Protein AF-E8MYC5-F1 (afdb_monomer_lite)

Secondary structure (DSSP, 8-state):
---HHHHHHHHHHHHHHHHHHHS-TT-GGGHHHHHHHHHHHHHHHHHHHHHHHHHHHHHHHHHHHHHT-SSS--THHHHHHHHHHHHHHHHHHH-TT-HHHHHHHHHHHHHHHHHHHHHHHHHHHHHHHHHHHH--SHHHHHHHHHHHHHHHHHTTTTGGGGGSHHHHHHHHHHHHHHHHHHHHHHHHHHHHHHHHHHHHHTTSS-TT--

Foldseek 3Di:
DFDVVVLVVLLVLLVLLVVLVVDDPVPVVCVVSVVSNVVSVVVVVVVVVVVVVVVVVVLLVVLVCQCVPPPNRDPVSVVVNVVVVVLVVCCVVQPPPHPVNVVVVCVVVVVVVVVVVVVVVVVVVVVLVVCVVVDPDPVNVVVVVVVVVVVCLVVCVCVVVLVDVVVVVVSVVVVCVVVVVVVVVVVVVVVVVVVVSVCSSVVVDRPPRD

Organism: Anaerolinea thermophila (strain DSM 14523 / JCM 11388 / NBRC 100420 / UNI-1) (NCBI:txid926569)

Structure (mmCIF, N/CA/C/O backbone):
data_AF-E8MYC5-F1
#
_entry.id   AF-E8MYC5-F1
#
loop_
_atom_site.group_PDB
_atom_site.id
_atom_site.type_symbol
_atom_site.label_atom_id
_atom_site.label_alt_id
_atom_site.label_comp_id
_atom_site.label_asym_id
_atom_site.label_entity_id
_atom_site.label_seq_id
_atom_site.pdbx_PDB_ins_code
_atom_site.Cartn_x
_atom_site.Cartn_y
_atom_site.Cartn_z
_atom_site.occupancy
_atom_site.B_iso_or_equiv
_atom_site.auth_seq_id
_atom_site.auth_comp_id
_atom_site.auth_asym_id
_atom_site.auth_atom_id
_atom_site.pdbx_PDB_model_num
ATOM 1 N N . MET A 1 1 ? 15.881 -31.295 0.050 1.00 50.28 1 MET A N 1
ATOM 2 C CA . MET A 1 1 ? 17.251 -31.484 -0.500 1.00 50.28 1 MET A CA 1
ATOM 3 C C . MET A 1 1 ? 17.837 -30.096 -0.642 1.00 50.28 1 MET A C 1
ATOM 5 O O . MET A 1 1 ? 17.384 -29.347 -1.495 1.00 50.28 1 MET A O 1
ATOM 9 N N . ARG A 1 2 ? 18.796 -29.726 0.214 1.00 58.28 2 ARG A N 1
ATOM 10 C CA . ARG A 1 2 ? 19.415 -28.394 0.200 1.00 58.28 2 ARG A CA 1
ATOM 11 C C . ARG A 1 2 ? 20.092 -28.191 -1.158 1.00 58.28 2 ARG A C 1
ATOM 13 O O . ARG A 1 2 ? 21.127 -28.802 -1.389 1.00 58.28 2 ARG A O 1
ATOM 20 N N . SER A 1 3 ? 19.515 -27.387 -2.053 1.00 69.12 3 SER A N 1
ATOM 21 C CA . SER A 1 3 ? 20.153 -27.049 -3.332 1.00 69.12 3 SER A CA 1
ATOM 22 C C . SER A 1 3 ? 20.882 -25.705 -3.202 1.00 69.12 3 SER A C 1
ATOM 24 O O . SER A 1 3 ? 20.279 -24.650 -3.433 1.00 69.12 3 SER A O 1
ATOM 26 N N . PRO A 1 4 ? 22.171 -25.695 -2.798 1.00 81.00 4 PRO A N 1
ATOM 27 C CA . PRO A 1 4 ? 22.958 -24.463 -2.728 1.00 81.00 4 PRO A CA 1
ATOM 28 C C . PRO A 1 4 ? 23.069 -23.792 -4.101 1.00 81.00 4 PRO A C 1
ATOM 30 O O . PRO A 1 4 ? 23.145 -22.571 -4.177 1.00 81.00 4 PRO A O 1
ATOM 33 N N . VAL A 1 5 ? 22.986 -24.580 -5.177 1.00 86.31 5 VAL A N 1
ATOM 34 C CA . VAL A 1 5 ? 23.022 -24.109 -6.566 1.00 86.31 5 VAL A CA 1
ATOM 35 C C . VAL A 1 5 ? 21.856 -23.164 -6.863 1.00 86.31 5 VAL A C 1
ATOM 37 O O . VAL A 1 5 ? 22.076 -22.084 -7.401 1.00 86.31 5 VAL A O 1
ATOM 40 N N . MET A 1 6 ? 20.631 -23.505 -6.449 1.00 87.00 6 MET A N 1
ATOM 41 C CA . MET A 1 6 ? 19.462 -22.640 -6.676 1.00 87.00 6 MET A CA 1
ATOM 42 C C . MET A 1 6 ? 19.544 -21.332 -5.888 1.00 87.00 6 MET A C 1
ATOM 44 O O . MET A 1 6 ? 19.142 -20.278 -6.375 1.00 87.00 6 MET A O 1
ATOM 48 N N . THR A 1 7 ? 20.104 -21.388 -4.678 1.00 86.69 7 THR A N 1
ATOM 49 C CA . THR A 1 7 ? 20.326 -20.183 -3.867 1.00 86.69 7 THR A CA 1
ATOM 50 C C . THR A 1 7 ? 21.395 -19.291 -4.504 1.00 86.69 7 THR A C 1
ATOM 52 O O . THR A 1 7 ? 21.186 -18.088 -4.627 1.00 86.69 7 THR A O 1
ATOM 55 N N . ALA A 1 8 ? 22.502 -19.872 -4.978 1.00 89.50 8 ALA A N 1
ATOM 56 C CA . ALA A 1 8 ? 23.552 -19.140 -5.682 1.00 89.50 8 ALA A CA 1
ATOM 57 C C . ALA A 1 8 ? 23.034 -18.490 -6.974 1.00 89.50 8 ALA A C 1
ATOM 59 O O . ALA A 1 8 ? 23.343 -17.331 -7.238 1.00 89.50 8 ALA A O 1
ATOM 60 N N . LEU A 1 9 ? 22.196 -19.197 -7.739 1.00 90.06 9 LEU A N 1
ATOM 61 C CA . LEU A 1 9 ? 21.569 -18.662 -8.947 1.00 90.06 9 LEU A CA 1
ATOM 62 C C . LEU A 1 9 ? 20.675 -17.454 -8.633 1.00 90.06 9 LEU A C 1
ATOM 64 O O . LEU A 1 9 ? 20.732 -16.446 -9.330 1.00 90.06 9 LEU A O 1
ATOM 68 N N . ALA A 1 10 ? 19.876 -17.535 -7.568 1.00 89.12 10 ALA A N 1
ATOM 69 C CA . ALA A 1 10 ? 18.999 -16.445 -7.153 1.00 89.12 10 ALA A CA 1
ATOM 70 C C . ALA A 1 10 ? 19.779 -15.207 -6.691 1.00 89.12 10 ALA A C 1
ATOM 72 O O . ALA A 1 10 ? 19.438 -14.088 -7.075 1.00 89.12 10 ALA A O 1
ATOM 73 N N . ILE A 1 11 ? 20.855 -15.410 -5.924 1.00 91.94 11 ILE A N 1
ATOM 74 C CA . ILE A 1 11 ? 21.770 -14.335 -5.525 1.00 91.94 11 ILE A CA 1
ATOM 75 C C . ILE A 1 11 ? 22.417 -13.707 -6.762 1.00 91.94 11 ILE A C 1
ATOM 77 O O . ILE A 1 11 ? 22.391 -12.488 -6.906 1.00 91.94 11 ILE A O 1
ATOM 81 N N . ALA A 1 12 ? 22.942 -14.519 -7.684 1.00 92.62 12 ALA A N 1
ATOM 82 C CA . ALA A 1 12 ? 23.566 -14.032 -8.911 1.00 92.62 12 ALA A CA 1
ATOM 83 C C . ALA A 1 12 ? 22.584 -13.223 -9.770 1.00 92.62 12 ALA A C 1
ATOM 85 O O . ALA A 1 12 ? 22.917 -12.124 -10.206 1.00 92.62 12 ALA A O 1
ATOM 86 N N . ALA A 1 13 ? 21.356 -13.715 -9.959 1.00 92.38 13 ALA A N 1
ATOM 87 C CA . ALA A 1 13 ? 20.323 -13.004 -10.703 1.00 92.38 13 ALA A CA 1
ATOM 88 C C . ALA A 1 13 ? 19.992 -11.648 -10.062 1.00 92.38 13 ALA A C 1
ATOM 90 O O . ALA A 1 13 ? 19.944 -10.629 -10.752 1.00 92.38 13 ALA A O 1
ATOM 91 N N . GLY A 1 14 ? 19.827 -11.614 -8.739 1.00 92.19 14 GLY A N 1
ATOM 92 C CA . GLY A 1 14 ? 19.563 -10.377 -8.014 1.00 92.19 14 GLY A CA 1
ATOM 93 C C . GLY A 1 14 ? 20.740 -9.389 -8.041 1.00 92.19 14 GLY A C 1
ATOM 94 O O . GLY A 1 14 ? 20.523 -8.190 -8.212 1.00 92.19 14 GLY A O 1
ATOM 95 N N . LEU A 1 15 ? 21.983 -9.875 -7.961 1.00 93.38 15 LEU A N 1
ATOM 96 C CA . LEU A 1 15 ? 23.184 -9.046 -8.112 1.00 93.38 15 LEU A CA 1
ATOM 97 C C . LEU A 1 15 ? 23.311 -8.471 -9.527 1.00 93.38 15 LEU A C 1
ATOM 99 O O . LEU A 1 15 ? 23.655 -7.302 -9.664 1.00 93.38 15 LEU A O 1
ATOM 103 N N . ILE A 1 16 ? 22.990 -9.241 -10.572 1.00 93.50 16 ILE A N 1
ATOM 104 C CA . ILE A 1 16 ? 22.983 -8.753 -11.962 1.00 93.50 16 ILE A CA 1
ATOM 105 C C . ILE A 1 16 ? 21.963 -7.620 -12.130 1.00 93.50 16 ILE A C 1
ATOM 107 O O . ILE A 1 16 ? 22.287 -6.588 -12.717 1.00 93.50 16 ILE A O 1
ATOM 111 N N . VAL A 1 17 ? 20.752 -7.773 -11.581 1.00 93.75 17 VAL A N 1
ATOM 112 C CA . VAL A 1 17 ? 19.737 -6.704 -11.600 1.00 93.75 17 VAL A CA 1
ATOM 113 C C . VAL A 1 17 ? 20.246 -5.463 -10.871 1.00 93.75 17 VAL A C 1
ATOM 115 O O . VAL A 1 17 ? 20.134 -4.360 -11.407 1.00 93.75 17 VAL A O 1
ATOM 118 N N . LEU A 1 18 ? 20.825 -5.629 -9.678 1.00 92.56 18 LEU A N 1
ATOM 119 C CA . LEU A 1 18 ? 21.349 -4.519 -8.884 1.00 92.56 18 LEU A CA 1
ATOM 120 C C . LEU A 1 18 ? 22.484 -3.786 -9.613 1.00 92.56 18 LEU A C 1
ATOM 122 O O . LEU A 1 18 ? 22.453 -2.563 -9.712 1.00 92.56 18 LEU A O 1
ATOM 126 N N . LEU A 1 19 ? 23.442 -4.524 -10.179 1.00 92.75 19 LEU A N 1
ATOM 127 C CA . LEU A 1 19 ? 24.531 -3.959 -10.977 1.00 92.75 19 LEU A CA 1
ATOM 128 C C . LEU A 1 19 ? 24.004 -3.205 -12.197 1.00 92.75 19 LEU A C 1
ATOM 130 O O . LEU A 1 19 ? 24.476 -2.107 -12.478 1.00 92.75 19 LEU A O 1
ATOM 134 N N . GLY A 1 20 ? 22.983 -3.734 -12.876 1.00 91.25 20 GLY A N 1
ATOM 135 C CA . GLY A 1 20 ? 22.328 -3.019 -13.966 1.00 91.25 20 GLY A CA 1
ATOM 136 C C . GLY A 1 20 ? 21.755 -1.667 -13.521 1.00 91.25 20 GLY A C 1
ATOM 137 O O . GLY A 1 20 ? 21.874 -0.688 -14.240 1.00 91.25 20 GLY A O 1
ATOM 138 N N . TYR A 1 21 ? 21.196 -1.538 -12.317 1.00 90.62 21 TYR A N 1
ATOM 139 C CA . TYR A 1 21 ? 20.738 -0.224 -11.839 1.00 90.62 21 TYR A CA 1
ATOM 140 C C . TYR A 1 21 ? 21.879 0.757 -11.529 1.00 90.62 21 TYR A C 1
ATOM 142 O O . TYR A 1 21 ? 21.680 1.962 -11.661 1.00 90.62 21 TYR A O 1
ATOM 150 N N . LEU A 1 22 ? 23.048 0.262 -11.110 1.00 91.31 22 LEU A N 1
ATOM 151 C CA . LEU A 1 22 ? 24.181 1.098 -10.697 1.00 91.31 22 LEU A CA 1
ATOM 152 C C . LEU A 1 22 ? 25.052 1.583 -11.865 1.00 91.31 22 LEU A C 1
ATOM 154 O O . LEU A 1 22 ? 25.760 2.575 -11.714 1.00 91.31 22 LEU A O 1
ATOM 158 N N . ILE A 1 23 ? 25.023 0.900 -13.013 1.00 91.25 23 ILE A N 1
ATOM 159 C CA . ILE A 1 23 ? 25.837 1.254 -14.184 1.00 91.25 23 ILE A CA 1
ATOM 160 C C . ILE A 1 23 ? 25.161 2.389 -14.975 1.00 91.25 23 ILE A C 1
ATOM 162 O O . ILE A 1 23 ? 24.036 2.202 -15.449 1.00 91.25 23 ILE A O 1
ATOM 166 N N . PRO A 1 24 ? 25.827 3.539 -15.195 1.00 88.25 24 PRO A N 1
ATOM 167 C CA . PRO A 1 24 ? 25.290 4.607 -16.035 1.00 88.25 24 PRO A CA 1
ATOM 168 C C . PRO A 1 24 ? 25.050 4.137 -17.483 1.00 88.25 24 PRO A C 1
ATOM 170 O O . PRO A 1 24 ? 25.897 3.430 -18.034 1.00 88.25 24 PRO A O 1
ATOM 173 N N . PRO A 1 25 ? 23.957 4.557 -18.150 1.00 84.81 25 PRO A N 1
ATOM 174 C CA . PRO A 1 25 ? 23.675 4.178 -19.543 1.00 84.81 25 PRO A CA 1
ATOM 175 C C . PRO A 1 25 ? 24.754 4.606 -20.549 1.00 84.81 25 PRO A C 1
ATOM 177 O O . PRO A 1 25 ? 24.863 4.032 -21.627 1.00 84.81 25 PRO A O 1
ATOM 180 N N . GLU A 1 26 ? 25.554 5.607 -20.189 1.00 87.25 26 GLU A N 1
ATOM 181 C CA . GLU A 1 26 ? 26.636 6.168 -21.004 1.00 87.25 26 GLU A CA 1
ATOM 182 C C . GLU A 1 26 ? 27.813 5.194 -21.176 1.00 87.25 26 GLU A C 1
ATOM 184 O O . GLU A 1 26 ? 28.608 5.318 -22.106 1.00 87.25 26 GLU A O 1
ATOM 189 N N . TRP A 1 27 ? 27.937 4.205 -20.286 1.00 86.31 27 TRP A N 1
ATOM 190 C CA . TRP A 1 27 ? 29.031 3.237 -20.294 1.00 86.31 27 TRP A CA 1
ATOM 191 C C . TRP A 1 27 ? 28.721 2.093 -21.261 1.00 86.31 27 TRP A C 1
ATOM 193 O O . TRP A 1 27 ? 28.314 0.994 -20.877 1.00 86.31 27 TRP A O 1
ATOM 203 N N . THR A 1 28 ? 28.928 2.365 -22.548 1.00 82.56 28 THR A N 1
ATOM 204 C CA . THR A 1 28 ? 28.571 1.473 -23.664 1.00 82.56 28 THR A CA 1
ATOM 205 C C . THR A 1 28 ? 29.236 0.095 -23.604 1.00 82.56 28 THR A C 1
ATOM 207 O O . THR A 1 28 ? 28.644 -0.883 -24.058 1.00 82.56 28 THR A O 1
ATOM 210 N N . SER A 1 29 ? 30.410 -0.028 -22.976 1.00 87.19 29 SER A N 1
ATOM 211 C CA . SER A 1 29 ? 31.106 -1.310 -22.773 1.00 87.19 29 SER A CA 1
ATOM 212 C C . SER A 1 29 ? 30.332 -2.305 -21.898 1.00 87.19 29 SER A C 1
ATOM 214 O O . SER A 1 29 ? 30.553 -3.509 -22.002 1.00 87.19 29 SER A O 1
ATOM 216 N N . LEU A 1 30 ? 29.402 -1.827 -21.064 1.00 87.56 30 LEU A N 1
ATOM 217 C CA . LEU A 1 30 ? 28.598 -2.641 -20.146 1.00 87.56 30 LEU A CA 1
ATOM 218 C C . LEU A 1 30 ? 27.106 -2.667 -20.516 1.00 87.56 30 LEU A C 1
ATOM 220 O O . LEU A 1 30 ? 26.278 -3.133 -19.728 1.00 87.56 30 LEU A O 1
ATOM 224 N N . ALA A 1 31 ? 26.751 -2.230 -21.729 1.00 87.44 31 ALA A N 1
ATOM 225 C CA . ALA A 1 31 ? 25.365 -2.181 -22.200 1.00 87.44 31 ALA A CA 1
ATOM 226 C C . ALA A 1 31 ? 24.649 -3.549 -22.136 1.00 87.44 31 ALA A C 1
ATOM 228 O O . ALA A 1 31 ? 23.445 -3.614 -21.890 1.00 87.44 31 ALA A O 1
ATOM 229 N N . TYR A 1 32 ? 25.389 -4.656 -22.274 1.00 90.00 32 TYR A N 1
ATOM 230 C CA . TYR A 1 32 ? 24.858 -6.016 -22.120 1.00 90.00 32 TYR A CA 1
ATOM 231 C C . TYR A 1 32 ? 24.205 -6.259 -20.745 1.00 90.00 32 TYR A C 1
ATOM 233 O O . TYR A 1 32 ? 23.138 -6.869 -20.677 1.00 90.00 32 TYR A O 1
ATOM 241 N N . ILE A 1 33 ? 24.786 -5.752 -19.651 1.00 90.75 33 ILE A N 1
ATOM 242 C CA . ILE A 1 33 ? 24.242 -5.955 -18.295 1.00 90.75 33 ILE A CA 1
ATOM 243 C C . ILE A 1 33 ? 22.876 -5.271 -18.166 1.00 90.75 33 ILE A C 1
ATOM 245 O O . ILE A 1 33 ? 21.959 -5.821 -17.555 1.00 90.75 33 ILE A O 1
ATOM 249 N N . GLN A 1 34 ? 22.708 -4.110 -18.804 1.00 90.44 34 GLN A N 1
ATOM 250 C CA . GLN A 1 34 ? 21.429 -3.404 -18.841 1.00 90.44 34 GLN A CA 1
ATOM 251 C C . GLN A 1 34 ? 20.362 -4.168 -19.625 1.00 90.44 34 GLN A C 1
ATOM 253 O O . GLN A 1 34 ? 19.215 -4.246 -19.181 1.00 90.44 34 GLN A O 1
ATOM 258 N N . ALA A 1 35 ? 20.742 -4.784 -20.747 1.00 91.75 35 ALA A N 1
ATOM 259 C CA . ALA A 1 35 ? 19.841 -5.636 -21.515 1.00 91.75 35 ALA A CA 1
ATOM 260 C C . ALA A 1 35 ? 19.382 -6.855 -20.693 1.00 91.75 35 ALA A C 1
ATOM 262 O O . ALA A 1 35 ? 18.185 -7.128 -20.613 1.00 91.75 35 ALA A O 1
ATOM 263 N N . VAL A 1 36 ? 20.303 -7.544 -20.007 1.00 94.62 36 VAL A N 1
ATOM 264 C CA . VAL A 1 36 ? 19.960 -8.688 -19.140 1.00 94.62 36 VAL A CA 1
ATOM 265 C C . VAL A 1 36 ? 19.077 -8.263 -17.967 1.00 94.62 36 VAL A C 1
ATOM 267 O O . VAL A 1 36 ? 18.083 -8.930 -17.677 1.00 94.62 36 VAL A O 1
ATOM 270 N N . ARG A 1 37 ? 19.378 -7.128 -17.323 1.00 94.12 37 ARG A N 1
ATOM 271 C CA . ARG A 1 37 ? 18.518 -6.549 -16.281 1.00 94.12 37 ARG A CA 1
ATOM 272 C C . ARG A 1 37 ? 17.098 -6.331 -16.800 1.00 94.12 37 ARG A C 1
ATOM 274 O O . ARG A 1 37 ? 16.153 -6.699 -16.107 1.00 94.12 37 ARG A O 1
ATOM 281 N N . ALA A 1 38 ? 16.933 -5.749 -17.989 1.00 93.38 38 ALA A N 1
ATOM 282 C CA . ALA A 1 38 ? 15.613 -5.509 -18.570 1.00 93.38 38 ALA A CA 1
ATOM 283 C C . ALA A 1 38 ? 14.836 -6.819 -18.786 1.00 93.38 38 ALA A C 1
ATOM 285 O O . ALA A 1 38 ? 13.649 -6.879 -18.469 1.00 93.38 38 ALA A O 1
ATOM 286 N N . VAL A 1 39 ? 15.511 -7.885 -19.231 1.00 96.19 39 VAL A N 1
ATOM 287 C CA . VAL A 1 39 ? 14.911 -9.223 -19.369 1.00 96.19 39 VAL A CA 1
ATOM 288 C C . VAL A 1 39 ? 14.472 -9.781 -18.012 1.00 96.19 39 VAL A C 1
ATOM 290 O O . VAL A 1 39 ? 13.329 -10.214 -17.872 1.00 96.19 39 VAL A O 1
ATOM 293 N N . PHE A 1 40 ? 15.333 -9.729 -16.990 1.00 95.19 40 PHE A N 1
ATOM 294 C CA . PHE A 1 40 ? 15.007 -10.235 -15.650 1.00 95.19 40 PHE A CA 1
ATOM 295 C C . PHE A 1 40 ? 13.866 -9.459 -14.988 1.00 95.19 40 PHE A C 1
ATOM 297 O O . PHE A 1 40 ? 12.970 -10.068 -14.404 1.00 95.19 40 PHE A O 1
ATOM 304 N N . ILE A 1 41 ? 13.856 -8.129 -15.113 1.00 95.12 41 ILE A N 1
ATOM 305 C CA . ILE A 1 41 ? 12.737 -7.303 -14.647 1.00 95.12 41 ILE A CA 1
ATOM 306 C C . ILE A 1 41 ? 11.464 -7.636 -15.429 1.00 95.12 41 ILE A C 1
ATOM 308 O O . ILE A 1 41 ? 10.406 -7.769 -14.821 1.00 95.12 41 ILE A O 1
ATOM 312 N N . GLY A 1 42 ? 11.555 -7.845 -16.745 1.00 96.69 42 GLY A N 1
ATOM 313 C CA . GLY A 1 42 ? 10.427 -8.287 -17.564 1.00 96.69 42 GLY A CA 1
ATOM 314 C C . GLY A 1 42 ? 9.816 -9.594 -17.055 1.00 96.69 42 GLY A C 1
ATOM 315 O O . GLY A 1 42 ? 8.608 -9.666 -16.836 1.00 96.69 42 GLY A O 1
ATOM 316 N N . TRP A 1 43 ? 10.640 -10.607 -16.773 1.00 96.25 43 TRP A N 1
ATOM 317 C CA . TRP A 1 43 ? 10.173 -11.860 -16.171 1.00 96.25 43 TRP A CA 1
ATOM 318 C C . TRP A 1 43 ? 9.562 -11.653 -14.785 1.00 96.25 43 TRP A C 1
ATOM 320 O O . TRP A 1 43 ? 8.506 -12.216 -14.503 1.00 96.25 43 TRP A O 1
ATOM 330 N N . ALA A 1 44 ? 10.173 -10.823 -13.937 1.00 93.00 44 ALA A N 1
ATOM 331 C CA . ALA A 1 44 ? 9.635 -10.511 -12.616 1.00 93.00 44 ALA A CA 1
ATOM 332 C C . ALA A 1 44 ? 8.253 -9.842 -12.701 1.00 93.00 44 ALA A C 1
ATOM 334 O O . ALA A 1 44 ? 7.353 -10.211 -11.950 1.00 93.00 44 ALA A O 1
ATOM 335 N N . VAL A 1 45 ? 8.053 -8.913 -13.642 1.00 96.25 45 VAL A N 1
ATOM 336 C CA . VAL A 1 45 ? 6.761 -8.250 -13.883 1.00 96.25 45 VAL A CA 1
ATOM 337 C C . VAL A 1 45 ? 5.713 -9.245 -14.380 1.00 96.25 45 VAL A C 1
ATOM 339 O O . VAL A 1 45 ? 4.589 -9.244 -13.878 1.00 96.25 45 VAL A O 1
ATOM 342 N N . VAL A 1 46 ? 6.070 -10.136 -15.310 1.00 97.00 46 VAL A N 1
ATOM 343 C CA . VAL A 1 46 ? 5.163 -11.193 -15.788 1.00 97.00 46 VAL A CA 1
ATOM 344 C C . VAL A 1 46 ? 4.761 -12.123 -14.642 1.00 97.00 46 VAL A C 1
ATOM 346 O O . VAL A 1 46 ? 3.574 -12.387 -14.452 1.00 97.00 46 VAL A O 1
ATOM 349 N N . LEU A 1 47 ? 5.724 -12.573 -13.832 1.00 95.94 47 LEU A N 1
ATOM 350 C CA . LEU A 1 47 ? 5.459 -13.418 -12.666 1.00 95.94 47 LEU A CA 1
ATOM 351 C C . LEU A 1 47 ? 4.600 -12.701 -11.620 1.00 95.94 47 LEU A C 1
ATOM 353 O O . LEU A 1 47 ? 3.688 -13.317 -11.076 1.00 95.94 47 LEU A O 1
ATOM 357 N N . ALA A 1 48 ? 4.838 -11.412 -11.367 1.00 94.69 48 ALA A N 1
ATOM 358 C CA . ALA A 1 48 ? 4.019 -10.606 -10.464 1.00 94.69 48 ALA A CA 1
ATOM 359 C C . ALA A 1 48 ? 2.575 -10.473 -10.972 1.00 94.69 48 ALA A C 1
ATOM 361 O O . ALA A 1 48 ? 1.633 -10.621 -10.193 1.00 94.69 48 ALA A O 1
ATOM 362 N N . GLY A 1 49 ? 2.388 -10.269 -12.279 1.00 96.56 49 GLY A N 1
ATOM 363 C CA . GLY A 1 49 ? 1.070 -10.263 -12.911 1.00 96.56 49 GLY A CA 1
ATOM 364 C C . GLY A 1 49 ? 0.347 -11.601 -12.746 1.00 96.56 49 GLY A C 1
ATOM 365 O O . GLY A 1 49 ? -0.795 -11.634 -12.290 1.00 96.56 49 GLY A O 1
ATOM 366 N N . ILE A 1 50 ? 1.021 -12.718 -13.039 1.00 97.31 50 ILE A N 1
ATOM 367 C CA . ILE A 1 50 ? 0.462 -14.066 -12.843 1.00 97.31 50 ILE A CA 1
ATOM 368 C C . ILE A 1 50 ? 0.138 -14.309 -11.364 1.00 97.31 50 ILE A C 1
ATOM 370 O O . ILE A 1 50 ? -0.927 -14.832 -11.054 1.00 97.31 50 ILE A O 1
ATOM 374 N N . ALA A 1 51 ? 1.008 -13.902 -10.439 1.00 96.00 51 ALA A N 1
ATOM 375 C CA . ALA A 1 51 ? 0.771 -14.041 -9.005 1.00 96.00 51 ALA A CA 1
ATOM 376 C C . ALA A 1 51 ? -0.464 -13.251 -8.543 1.00 96.00 51 ALA A C 1
ATOM 378 O O . ALA A 1 51 ? -1.251 -13.766 -7.748 1.00 96.00 51 ALA A O 1
ATOM 379 N N . ALA A 1 52 ? -0.682 -12.045 -9.076 1.00 95.38 52 ALA A N 1
ATOM 380 C CA . ALA A 1 52 ? -1.892 -11.269 -8.812 1.00 95.38 52 ALA A CA 1
ATOM 381 C C . ALA A 1 52 ? -3.152 -12.012 -9.290 1.00 95.38 52 ALA A C 1
ATOM 383 O O . ALA A 1 52 ? -4.113 -12.146 -8.530 1.00 95.38 52 ALA A O 1
ATOM 384 N N . TRP A 1 53 ? -3.122 -12.582 -10.500 1.00 95.31 53 TRP A N 1
ATOM 385 C CA . TRP A 1 53 ? -4.203 -13.434 -11.010 1.00 95.31 53 TRP A CA 1
ATOM 386 C C . TRP A 1 53 ? -4.444 -14.659 -10.132 1.00 95.31 53 TRP A C 1
ATOM 388 O O . TRP A 1 53 ? -5.588 -14.943 -9.779 1.00 95.31 53 TRP A O 1
ATOM 398 N N . VAL A 1 54 ? -3.380 -15.363 -9.738 1.00 96.88 54 VAL A N 1
ATOM 399 C CA . VAL A 1 54 ? -3.466 -16.506 -8.822 1.00 96.88 54 VAL A CA 1
ATOM 400 C C . VAL A 1 54 ? -4.117 -16.084 -7.508 1.00 96.88 54 VAL A C 1
ATOM 402 O O . VAL A 1 54 ? -4.980 -16.805 -7.022 1.00 96.88 54 VAL A O 1
ATOM 405 N N . GLY A 1 55 ? -3.781 -14.911 -6.964 1.00 95.50 55 GLY A N 1
ATOM 406 C CA . GLY A 1 55 ? -4.409 -14.370 -5.758 1.00 95.50 55 GLY A CA 1
ATOM 407 C C . GLY A 1 55 ? -5.918 -14.160 -5.910 1.00 95.50 55 GLY A C 1
ATOM 408 O O . GLY A 1 55 ? -6.695 -14.638 -5.081 1.00 95.50 55 GLY A O 1
ATOM 409 N N . VAL A 1 56 ? -6.345 -13.511 -6.997 1.00 94.06 56 VAL A N 1
ATOM 410 C CA . VAL A 1 56 ? -7.769 -13.272 -7.294 1.00 94.06 56 VAL A CA 1
ATOM 411 C C . VAL A 1 56 ? -8.526 -14.590 -7.486 1.00 94.06 56 VAL A C 1
ATOM 413 O O . VAL A 1 56 ? -9.567 -14.812 -6.865 1.00 94.06 56 VAL A O 1
ATOM 416 N N . ILE A 1 57 ? -7.984 -15.498 -8.302 1.00 95.31 57 ILE A N 1
ATOM 417 C CA . ILE A 1 57 ? -8.582 -16.812 -8.566 1.00 95.31 57 ILE A CA 1
ATOM 418 C C . ILE A 1 57 ? -8.642 -17.637 -7.278 1.00 95.31 57 ILE A C 1
ATOM 420 O O . ILE A 1 57 ? -9.646 -18.292 -7.011 1.00 95.31 57 ILE A O 1
ATOM 424 N N . HIS A 1 58 ? -7.597 -17.596 -6.451 1.00 95.69 58 HIS A N 1
ATOM 425 C CA . HIS A 1 58 ? -7.554 -18.321 -5.187 1.00 95.69 58 HIS A CA 1
ATOM 426 C C . HIS A 1 58 ? -8.639 -17.839 -4.222 1.00 95.69 58 HIS A C 1
ATOM 428 O O . HIS A 1 58 ? -9.329 -18.669 -3.627 1.00 95.69 58 HIS A O 1
ATOM 434 N N . LEU A 1 59 ? -8.838 -16.523 -4.098 1.00 93.19 59 LEU A N 1
ATOM 435 C CA . LEU A 1 59 ? -9.920 -15.957 -3.292 1.00 93.19 59 LEU A CA 1
ATOM 436 C C . LEU A 1 59 ? -11.288 -16.446 -3.793 1.00 93.19 59 LEU A C 1
ATOM 438 O O . LEU A 1 59 ? -12.081 -16.976 -3.012 1.00 93.19 59 LEU A O 1
ATOM 442 N N . PHE A 1 60 ? -11.530 -16.351 -5.102 1.00 94.75 60 PHE A N 1
ATOM 443 C CA . PHE A 1 60 ? -12.774 -16.805 -5.725 1.00 94.75 60 PHE A CA 1
ATOM 444 C C . PHE A 1 60 ? -13.035 -18.301 -5.489 1.00 94.75 60 PHE A C 1
ATOM 446 O O . PHE A 1 60 ? -14.096 -18.683 -4.993 1.00 94.75 60 PHE A O 1
ATOM 453 N N . LEU A 1 61 ? -12.047 -19.157 -5.772 1.00 94.25 61 LEU A N 1
ATOM 454 C CA . LEU A 1 61 ? -12.145 -20.605 -5.569 1.00 94.25 61 LEU A CA 1
ATOM 455 C C . LEU A 1 61 ? -12.343 -20.967 -4.096 1.00 94.25 61 LEU A C 1
ATOM 457 O O . LEU A 1 61 ? -13.058 -21.922 -3.794 1.00 94.25 61 LEU A O 1
ATOM 461 N N . THR A 1 62 ? -11.735 -20.217 -3.176 1.00 94.25 62 THR A N 1
ATOM 462 C CA . THR A 1 62 ? -11.908 -20.432 -1.736 1.00 94.25 62 THR A CA 1
ATOM 463 C C . THR A 1 62 ? -13.363 -20.221 -1.331 1.00 94.25 62 THR A C 1
ATOM 465 O O . THR A 1 62 ? -13.935 -21.080 -0.662 1.00 94.25 62 THR A O 1
ATOM 468 N N . HIS A 1 63 ? -13.999 -19.141 -1.786 1.00 93.19 63 HIS A N 1
ATOM 469 C CA . HIS A 1 63 ? -15.413 -18.888 -1.499 1.00 93.19 63 HIS A CA 1
ATOM 470 C C . HIS A 1 63 ? -16.354 -19.854 -2.231 1.00 93.19 63 HIS A C 1
ATOM 472 O O . HIS A 1 63 ? -17.336 -20.315 -1.646 1.00 93.19 63 HIS A O 1
ATOM 478 N N . LEU A 1 64 ? -16.022 -20.259 -3.461 1.00 92.69 64 LEU A N 1
ATOM 479 C CA . LEU A 1 64 ? -16.793 -21.262 -4.200 1.00 92.69 64 LEU A CA 1
ATOM 480 C C . LEU A 1 64 ? -16.768 -22.640 -3.509 1.00 92.69 64 LEU A C 1
ATOM 482 O O . LEU A 1 64 ? -17.789 -23.323 -3.416 1.00 92.69 64 LEU A O 1
ATOM 486 N N . ARG A 1 65 ? -15.615 -23.039 -2.958 1.00 92.44 65 ARG A N 1
ATOM 487 C CA . ARG A 1 65 ? -15.487 -24.263 -2.148 1.00 92.44 65 ARG A CA 1
ATOM 488 C C . ARG A 1 65 ? -16.231 -24.151 -0.818 1.00 92.44 65 ARG A C 1
ATOM 490 O O . ARG A 1 65 ? -16.867 -25.115 -0.409 1.00 92.44 65 ARG A O 1
ATOM 497 N N . ARG A 1 66 ? -16.184 -22.989 -0.158 1.00 90.62 66 ARG A N 1
ATOM 498 C CA . ARG A 1 66 ? -16.892 -22.757 1.115 1.00 90.62 66 ARG A CA 1
ATOM 499 C C . ARG A 1 66 ? -18.412 -22.818 0.969 1.00 90.62 66 ARG A C 1
ATOM 501 O O . ARG A 1 66 ? -19.065 -23.373 1.846 1.00 90.62 66 ARG A O 1
ATOM 508 N N . MET A 1 67 ? -18.980 -22.318 -0.130 1.00 90.00 67 MET A N 1
ATOM 509 C CA . MET A 1 67 ? -20.433 -22.405 -0.347 1.00 90.00 67 MET A CA 1
ATOM 510 C C . MET A 1 67 ? -20.911 -23.809 -0.750 1.00 90.00 67 MET A C 1
ATOM 512 O O . MET A 1 67 ? -22.058 -24.157 -0.497 1.00 90.00 67 MET A O 1
ATOM 516 N N . SER A 1 68 ? -20.043 -24.615 -1.374 1.00 86.62 68 SER A N 1
ATOM 517 C CA . SER A 1 68 ? -20.350 -25.985 -1.824 1.00 86.62 68 SER A CA 1
ATOM 518 C C . SER A 1 68 ? -19.923 -27.067 -0.820 1.00 86.62 68 SER A C 1
ATOM 520 O O . SER A 1 68 ? -20.033 -28.264 -1.098 1.00 86.62 68 SER A O 1
ATOM 522 N N . 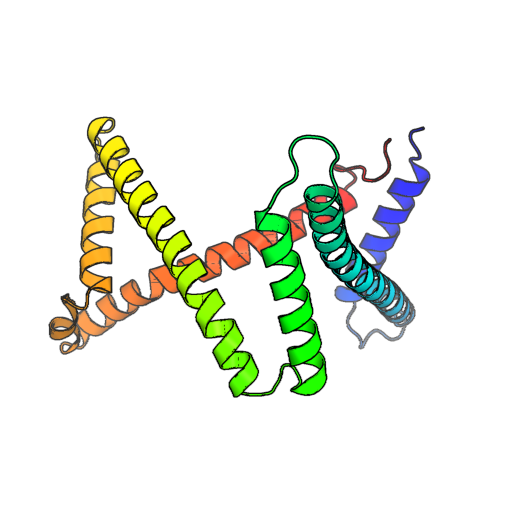ALA A 1 69 ? -19.438 -26.663 0.360 1.00 88.62 69 ALA A N 1
ATOM 523 C CA . ALA A 1 69 ? -18.993 -27.572 1.404 1.00 88.62 69 ALA A CA 1
ATOM 524 C C . ALA A 1 69 ? -20.161 -28.407 1.957 1.00 88.62 69 ALA A C 1
ATOM 526 O O . ALA A 1 69 ? -21.221 -27.889 2.300 1.00 88.62 69 ALA A O 1
ATOM 527 N N . ARG A 1 70 ? -19.956 -29.726 2.085 1.00 79.25 70 ARG A N 1
ATOM 528 C CA . ARG A 1 70 ? -20.982 -30.664 2.590 1.00 79.25 70 ARG A CA 1
ATOM 529 C C . ARG A 1 70 ? -21.279 -30.507 4.087 1.00 79.25 70 ARG A C 1
ATOM 531 O O . ARG A 1 70 ? -22.325 -30.949 4.548 1.00 79.25 70 ARG A O 1
ATOM 538 N N . ARG A 1 71 ? -20.352 -29.926 4.852 1.00 71.75 71 ARG A N 1
ATOM 539 C CA . ARG A 1 71 ? -20.496 -29.593 6.275 1.00 71.75 71 ARG A CA 1
ATOM 540 C C . ARG A 1 71 ? -20.043 -28.146 6.453 1.00 71.75 71 ARG A C 1
ATOM 542 O O . ARG A 1 71 ? -19.020 -27.781 5.885 1.00 71.75 71 ARG A O 1
ATOM 549 N N . GLU A 1 72 ? -20.823 -27.362 7.196 1.00 78.56 72 GLU A N 1
ATOM 550 C CA . GLU A 1 72 ? -20.559 -25.939 7.482 1.00 78.56 72 GLU A CA 1
ATOM 551 C C . GLU A 1 72 ? -20.441 -25.054 6.228 1.00 78.56 72 GLU A C 1
ATOM 553 O O . GLU A 1 72 ? -19.504 -24.272 6.075 1.00 78.56 72 GLU A O 1
ATOM 558 N N . ALA A 1 73 ? -21.412 -25.168 5.315 1.00 83.88 73 ALA A N 1
ATOM 559 C CA . ALA A 1 73 ? -21.490 -24.281 4.159 1.00 83.88 73 ALA A CA 1
ATOM 560 C C . ALA A 1 73 ? -21.634 -22.814 4.596 1.00 83.88 73 ALA A C 1
ATOM 562 O O . ALA A 1 73 ? -22.562 -22.451 5.326 1.00 83.88 73 ALA A O 1
ATOM 563 N N . ASP A 1 74 ? -20.739 -21.963 4.102 1.00 86.88 74 ASP A N 1
ATOM 564 C CA . ASP A 1 74 ? -20.784 -20.530 4.369 1.00 86.88 74 ASP A CA 1
ATOM 565 C C . ASP A 1 74 ? -21.757 -19.846 3.403 1.00 86.88 74 ASP A C 1
ATOM 567 O O . ASP A 1 74 ? -21.456 -19.620 2.227 1.00 86.88 74 ASP A O 1
ATOM 571 N N . ARG A 1 75 ? -22.941 -19.493 3.912 1.00 86.88 75 ARG A N 1
ATOM 572 C CA . ARG A 1 75 ? -23.978 -18.802 3.133 1.00 86.88 75 ARG A CA 1
ATOM 573 C C . ARG A 1 75 ? -23.531 -17.408 2.683 1.00 86.88 75 ARG A C 1
ATOM 575 O O . ARG A 1 75 ? -23.958 -16.960 1.621 1.00 86.88 75 ARG A O 1
ATOM 582 N N . TYR A 1 76 ? -22.647 -16.741 3.429 1.00 89.81 76 TYR A N 1
ATOM 583 C CA . TYR A 1 76 ? -22.146 -15.413 3.063 1.00 89.81 76 TYR A CA 1
ATOM 584 C C . TYR A 1 76 ? -21.175 -15.464 1.881 1.00 89.81 76 TYR A C 1
ATOM 586 O O . TYR A 1 76 ? -21.081 -14.500 1.122 1.00 89.81 76 TYR A O 1
ATOM 594 N N . SER A 1 77 ? -20.526 -16.608 1.644 1.00 91.06 77 SER A N 1
ATOM 595 C CA . SER A 1 77 ? -19.675 -16.804 0.466 1.00 91.06 77 SER A CA 1
ATOM 596 C C . SER A 1 77 ? -20.446 -16.675 -0.858 1.00 91.06 77 SER A C 1
ATOM 598 O O . SER A 1 77 ? -19.851 -16.285 -1.861 1.00 91.06 77 SER A O 1
ATOM 600 N N . VAL A 1 78 ? -21.765 -16.926 -0.876 1.00 91.75 78 VAL A N 1
ATOM 601 C CA . VAL A 1 78 ? -22.613 -16.695 -2.064 1.00 91.75 78 VAL A CA 1
ATOM 602 C C . VAL A 1 78 ? -22.660 -15.211 -2.416 1.00 91.75 78 VAL A C 1
ATOM 604 O O . VAL A 1 78 ? -22.464 -14.848 -3.574 1.00 91.75 78 VAL A O 1
ATOM 607 N N . LEU A 1 79 ? -22.851 -14.348 -1.415 1.00 92.88 79 LEU A N 1
ATOM 608 C CA . LEU A 1 79 ? -22.889 -12.901 -1.613 1.00 92.88 79 LEU A CA 1
ATOM 609 C C . LEU A 1 79 ? -21.546 -12.382 -2.142 1.00 92.88 79 LEU A C 1
ATOM 611 O O . LEU A 1 79 ? -21.527 -11.583 -3.072 1.00 92.88 79 LEU A O 1
ATOM 615 N N . VAL A 1 80 ? -20.432 -12.884 -1.597 1.00 91.94 80 VAL A N 1
ATOM 616 C CA . VAL A 1 80 ? -19.077 -12.508 -2.035 1.00 91.94 80 VAL A CA 1
ATOM 617 C C . VAL A 1 80 ? -18.849 -12.871 -3.501 1.00 91.94 80 VAL A C 1
ATOM 619 O O . VAL A 1 80 ? -18.376 -12.043 -4.274 1.00 91.94 80 VAL A O 1
ATOM 622 N N . VAL A 1 81 ? -19.212 -14.090 -3.905 1.00 94.25 81 VAL A N 1
ATOM 623 C CA . VAL A 1 81 ? -19.052 -14.542 -5.293 1.00 94.25 81 VAL A CA 1
ATOM 624 C C . VAL A 1 81 ? -19.943 -13.752 -6.250 1.00 94.25 81 VAL A C 1
ATOM 626 O O . VAL A 1 81 ? -19.468 -13.339 -7.306 1.00 94.25 81 VAL A O 1
ATOM 629 N N . LEU A 1 82 ? -21.200 -13.490 -5.885 1.00 94.50 82 LEU A N 1
ATOM 630 C CA . LEU A 1 82 ? -22.101 -12.679 -6.707 1.00 94.50 82 LEU A CA 1
ATOM 631 C C . LEU A 1 82 ? -21.601 -11.238 -6.846 1.00 94.50 82 LEU A C 1
ATOM 633 O O . LEU A 1 82 ? -21.560 -10.720 -7.959 1.00 94.50 82 LEU A O 1
ATOM 637 N N . ALA A 1 83 ? -21.167 -10.612 -5.751 1.00 92.75 83 ALA A N 1
ATOM 638 C CA . ALA A 1 83 ? -20.605 -9.264 -5.770 1.00 92.75 83 ALA A CA 1
ATOM 639 C C . ALA A 1 83 ? -19.318 -9.195 -6.606 1.00 92.75 83 ALA A C 1
ATOM 641 O O . ALA A 1 83 ? -19.143 -8.260 -7.388 1.00 92.75 83 ALA A O 1
ATOM 642 N N . PHE A 1 84 ? -18.447 -10.203 -6.495 1.00 93.56 84 PHE A N 1
ATOM 643 C CA . PHE A 1 84 ? -17.245 -10.316 -7.317 1.00 93.56 84 PHE A CA 1
ATOM 644 C C . PHE A 1 84 ? -17.592 -10.386 -8.808 1.00 93.56 84 PHE A C 1
ATOM 646 O O . PHE A 1 84 ? -17.065 -9.600 -9.592 1.00 93.56 84 PHE A O 1
ATOM 653 N N . LEU A 1 85 ? -18.508 -11.280 -9.200 1.00 94.94 85 LEU A N 1
ATOM 654 C CA . LEU A 1 85 ? -18.922 -11.432 -10.597 1.00 94.94 85 LEU A CA 1
ATOM 655 C C . LEU A 1 85 ? -19.601 -10.168 -11.128 1.00 94.94 85 LEU A C 1
ATOM 657 O O . LEU A 1 85 ? -19.261 -9.716 -12.216 1.00 94.94 85 LEU A O 1
ATOM 661 N N . ALA A 1 86 ? -20.509 -9.570 -10.354 1.00 93.94 86 ALA A N 1
ATOM 662 C CA . ALA A 1 86 ? -21.175 -8.328 -10.728 1.00 93.94 86 ALA A CA 1
ATOM 663 C C . ALA A 1 86 ? -20.163 -7.197 -10.960 1.00 93.94 86 ALA A C 1
ATOM 665 O O . ALA A 1 86 ? -20.218 -6.525 -11.985 1.00 93.94 86 ALA A O 1
ATOM 666 N N . THR A 1 87 ? -19.195 -7.035 -10.053 1.00 92.62 87 THR A N 1
ATOM 667 C CA . THR A 1 87 ? -18.160 -5.996 -10.160 1.00 92.62 87 THR A CA 1
ATOM 668 C C . THR A 1 87 ? -17.214 -6.260 -11.331 1.00 92.62 87 THR A C 1
ATOM 670 O O . THR A 1 87 ? -16.875 -5.334 -12.064 1.00 92.62 87 THR A O 1
ATOM 673 N N . ALA A 1 88 ? -16.816 -7.517 -11.551 1.00 92.94 88 ALA A N 1
ATOM 674 C CA . ALA A 1 88 ? -15.951 -7.899 -12.663 1.00 92.94 88 ALA A CA 1
ATOM 675 C C . ALA A 1 88 ? -16.632 -7.664 -14.019 1.00 92.94 88 ALA A C 1
ATOM 677 O O . ALA A 1 88 ? -16.040 -7.051 -14.904 1.00 92.94 88 ALA A O 1
ATOM 678 N N . VAL A 1 89 ? -17.887 -8.099 -14.171 1.00 94.69 89 VAL A N 1
ATOM 679 C CA . VAL A 1 89 ? -18.667 -7.899 -15.401 1.00 94.69 89 VAL A CA 1
ATOM 680 C C . VAL A 1 89 ? -18.929 -6.412 -15.639 1.00 94.69 89 VAL A C 1
ATOM 682 O O . VAL A 1 89 ? -18.698 -5.927 -16.744 1.00 94.69 89 VAL A O 1
ATOM 685 N N . ALA A 1 90 ? -19.335 -5.663 -14.608 1.00 93.88 90 ALA A N 1
ATOM 686 C CA . ALA A 1 90 ? -19.533 -4.220 -14.718 1.00 93.88 90 ALA A CA 1
ATOM 687 C C . ALA A 1 90 ? -18.241 -3.498 -15.130 1.00 93.88 90 ALA A C 1
ATOM 689 O O . ALA A 1 90 ? -18.272 -2.670 -16.036 1.00 93.88 90 ALA A O 1
ATOM 690 N N . GLY A 1 91 ? -17.098 -3.860 -14.538 1.00 92.94 91 GLY A N 1
ATOM 691 C CA . GLY A 1 91 ? -15.798 -3.289 -14.888 1.00 92.94 91 GLY A CA 1
ATOM 692 C C . GLY A 1 91 ? -15.339 -3.621 -16.312 1.00 92.94 91 GLY A C 1
ATOM 693 O O . GLY A 1 91 ? -14.672 -2.798 -16.933 1.00 92.94 91 GLY A O 1
ATOM 694 N N . MET A 1 92 ? -15.712 -4.784 -16.859 1.00 93.56 92 MET A N 1
ATOM 695 C CA . MET A 1 92 ? -15.434 -5.135 -18.260 1.00 93.56 92 MET A CA 1
ATOM 696 C C . MET A 1 92 ? -16.307 -4.354 -19.250 1.00 93.56 92 MET A C 1
ATOM 698 O O . MET A 1 92 ? -15.832 -4.024 -20.332 1.00 93.56 92 MET A O 1
ATOM 702 N N . ILE A 1 93 ? -17.562 -4.060 -18.894 1.00 95.75 93 ILE A N 1
ATOM 703 C CA . ILE A 1 93 ? -18.507 -3.340 -19.764 1.00 95.75 93 ILE A CA 1
ATOM 704 C C . ILE A 1 93 ? -18.267 -1.827 -19.714 1.00 95.75 93 ILE A C 1
ATOM 706 O O . ILE A 1 93 ? -18.192 -1.184 -20.756 1.00 95.75 93 ILE A O 1
ATOM 710 N N . LEU A 1 94 ? -18.161 -1.259 -18.509 1.00 93.75 94 LEU A N 1
ATOM 711 C CA . LEU A 1 94 ? -18.039 0.185 -18.290 1.00 93.75 94 LEU A CA 1
ATOM 712 C C . LEU A 1 94 ? -16.593 0.677 -18.372 1.00 93.75 94 LEU A C 1
ATOM 714 O O . LEU A 1 94 ? -16.371 1.863 -18.569 1.00 93.75 94 LEU A O 1
ATOM 718 N N . THR A 1 95 ? -15.603 -0.217 -18.293 1.00 93.62 95 THR A N 1
ATOM 719 C CA . THR A 1 95 ? -14.173 0.083 -18.096 1.00 93.62 95 THR A CA 1
ATOM 720 C C . THR A 1 95 ? -13.845 0.702 -16.720 1.00 93.62 95 THR A C 1
ATOM 722 O O . THR A 1 95 ? -14.607 1.509 -16.195 1.00 93.62 95 THR A O 1
ATOM 725 N N . PRO A 1 96 ? -12.667 0.417 -16.122 1.00 89.88 96 PRO A N 1
ATOM 726 C CA . PRO A 1 96 ? -12.273 0.981 -14.817 1.00 89.88 96 PRO A CA 1
ATOM 727 C C . PRO A 1 96 ? -12.115 2.512 -14.776 1.00 89.88 96 PRO A C 1
ATOM 729 O O . PRO A 1 96 ? -11.994 3.099 -13.700 1.00 89.88 96 PRO A O 1
ATOM 732 N N . ALA A 1 97 ? -12.056 3.157 -15.942 1.00 93.12 97 ALA A N 1
ATOM 733 C CA . ALA A 1 97 ? -11.952 4.607 -16.072 1.00 93.12 97 ALA A CA 1
ATOM 734 C C . ALA A 1 97 ? -13.316 5.320 -16.029 1.00 93.12 97 ALA A C 1
ATOM 736 O O . ALA A 1 97 ? -13.340 6.547 -15.972 1.00 93.12 97 ALA A O 1
ATOM 737 N N . ASP A 1 98 ? -14.432 4.582 -16.063 1.00 95.81 98 ASP A N 1
ATOM 738 C CA . ASP A 1 98 ? -15.764 5.180 -16.012 1.00 95.81 98 ASP A CA 1
ATOM 739 C C . ASP A 1 98 ? -16.031 5.845 -14.648 1.00 95.81 98 ASP A C 1
ATOM 741 O O . ASP A 1 98 ? -15.872 5.196 -13.605 1.00 95.81 98 ASP A O 1
ATOM 745 N N . PRO A 1 99 ? -16.457 7.123 -14.619 1.00 94.88 99 PRO A N 1
ATOM 746 C CA . PRO A 1 99 ? -16.708 7.837 -13.370 1.00 94.88 99 PRO A CA 1
ATOM 747 C C . PRO A 1 99 ? -17.799 7.195 -12.506 1.00 94.88 99 PRO A C 1
ATOM 749 O O . PRO A 1 99 ? -17.684 7.201 -11.281 1.00 94.88 99 PRO A O 1
ATOM 752 N N . GLY A 1 100 ? -18.846 6.633 -13.120 1.00 93.94 100 GLY A N 1
ATOM 753 C CA . GLY A 1 100 ? -19.942 5.981 -12.402 1.00 93.94 100 GLY A CA 1
ATOM 754 C C . GLY A 1 100 ? -19.487 4.687 -11.732 1.00 93.94 100 GLY A C 1
ATOM 755 O O . GLY A 1 100 ? -19.777 4.455 -10.556 1.00 93.94 100 GLY A O 1
ATOM 756 N N . PHE A 1 101 ? -18.699 3.879 -12.442 1.00 93.88 101 PHE A N 1
ATOM 757 C CA . PHE A 1 101 ? -18.072 2.681 -11.894 1.00 93.88 101 PHE A CA 1
ATOM 758 C C . PHE A 1 101 ? -17.110 3.015 -10.746 1.00 93.88 101 PHE A C 1
ATOM 760 O O . PHE A 1 101 ? -17.185 2.397 -9.683 1.00 93.88 101 PHE A O 1
ATOM 767 N N . GLN A 1 102 ? -16.257 4.033 -10.909 1.00 94.94 102 GLN A N 1
ATOM 768 C CA . GLN A 1 102 ? -15.357 4.488 -9.843 1.00 94.94 102 GLN A CA 1
ATOM 769 C C . GLN A 1 102 ? -16.124 4.949 -8.604 1.00 94.94 102 GLN A C 1
ATOM 771 O O . GLN A 1 102 ? -15.786 4.548 -7.492 1.00 94.94 102 GLN A O 1
ATOM 776 N N . GLN A 1 103 ? -17.181 5.745 -8.778 1.00 95.19 103 GLN A N 1
ATOM 777 C CA . GLN A 1 103 ? -18.020 6.189 -7.667 1.00 95.19 103 GLN A CA 1
ATOM 778 C C . GLN A 1 103 ? -18.698 5.018 -6.953 1.00 95.19 103 GLN A C 1
ATOM 780 O O . GLN A 1 103 ? -18.691 4.985 -5.725 1.00 95.19 103 GLN A O 1
ATOM 785 N N . ALA A 1 104 ? -19.232 4.037 -7.687 1.00 92.50 104 ALA A N 1
ATOM 786 C CA . ALA A 1 104 ? -19.830 2.838 -7.100 1.00 92.50 104 ALA A CA 1
ATOM 787 C C . ALA A 1 104 ? -18.822 2.031 -6.264 1.00 92.50 104 ALA A C 1
ATOM 789 O O . ALA A 1 104 ? -19.137 1.621 -5.146 1.00 92.50 104 ALA A O 1
ATOM 790 N N . VAL A 1 105 ? -17.598 1.839 -6.767 1.00 93.12 105 VAL A N 1
ATOM 791 C CA . VAL A 1 105 ? -16.531 1.151 -6.022 1.00 93.12 105 VAL A CA 1
ATOM 792 C C . VAL A 1 105 ? -16.135 1.948 -4.777 1.00 93.12 105 VAL A C 1
ATOM 794 O O . VAL A 1 105 ? -16.082 1.393 -3.677 1.00 93.12 105 VAL A O 1
ATOM 797 N N . LEU A 1 106 ? -15.920 3.259 -4.915 1.00 95.00 106 LEU A N 1
ATOM 798 C CA . LEU A 1 106 ? -15.538 4.135 -3.804 1.00 95.00 106 LEU A CA 1
ATOM 799 C C . LEU A 1 106 ? -16.630 4.241 -2.734 1.00 95.00 106 LEU A C 1
ATOM 801 O O . LEU A 1 106 ? -16.310 4.310 -1.549 1.00 95.00 106 LEU A O 1
ATOM 805 N N . ALA A 1 107 ? -17.906 4.184 -3.120 1.00 95.31 107 ALA A N 1
ATOM 806 C CA . ALA A 1 107 ? -19.031 4.184 -2.188 1.00 95.31 107 ALA A CA 1
ATOM 807 C C . ALA A 1 107 ? -19.036 2.962 -1.254 1.00 95.31 107 ALA A C 1
ATOM 809 O O . ALA A 1 107 ? -19.608 3.033 -0.169 1.00 95.31 107 ALA A O 1
ATOM 810 N N . ILE A 1 108 ? -18.385 1.860 -1.639 1.00 92.94 108 ILE A N 1
ATOM 811 C CA . ILE A 1 108 ? -18.199 0.674 -0.791 1.00 92.94 108 ILE A CA 1
ATOM 812 C C . ILE A 1 108 ? -16.842 0.730 -0.079 1.00 92.94 108 ILE A C 1
ATOM 814 O O . ILE A 1 108 ? -16.759 0.461 1.119 1.00 92.94 108 ILE A O 1
ATOM 818 N N . GLN A 1 109 ? -15.779 1.099 -0.796 1.00 95.25 109 GLN A N 1
ATOM 819 C CA . GLN A 1 109 ? -14.413 1.102 -0.272 1.00 95.25 109 GLN A CA 1
ATOM 820 C C . GLN A 1 109 ? -14.215 2.128 0.851 1.00 95.25 109 GLN A C 1
ATOM 822 O O . GLN A 1 109 ? -13.705 1.776 1.915 1.00 95.25 109 GLN A O 1
ATOM 827 N N . VAL A 1 110 ? -14.650 3.376 0.649 1.00 96.62 110 VAL A N 1
ATOM 828 C CA . VAL A 1 110 ? -14.410 4.473 1.600 1.00 96.62 110 VAL A CA 1
ATOM 829 C C . VAL A 1 110 ? -15.062 4.203 2.963 1.00 96.62 110 VAL A C 1
ATOM 831 O O . VAL A 1 110 ? -14.377 4.359 3.975 1.00 96.62 110 VAL A O 1
ATOM 834 N N . PRO A 1 111 ? -16.328 3.743 3.060 1.00 96.62 111 PRO A N 1
ATOM 835 C CA . PRO A 1 111 ? -16.906 3.381 4.353 1.00 96.62 111 PRO A CA 1
ATOM 836 C C . PRO A 1 111 ? -16.191 2.214 5.037 1.00 96.62 111 PRO A C 1
ATOM 838 O O . PRO A 1 111 ? -15.987 2.264 6.248 1.00 96.62 111 PRO A O 1
ATOM 841 N N . VAL A 1 112 ? -15.776 1.181 4.293 1.00 96.19 112 VAL A N 1
ATOM 842 C CA . VAL A 1 112 ? -15.027 0.049 4.866 1.00 96.19 112 VAL A CA 1
ATOM 843 C C . VAL A 1 112 ? -13.704 0.539 5.454 1.00 96.19 112 VAL A C 1
ATOM 845 O O . VAL A 1 112 ? -13.419 0.263 6.620 1.00 96.19 112 VAL A O 1
ATOM 848 N N . GLU A 1 113 ? -12.941 1.337 4.708 1.00 95.56 113 GLU A N 1
ATOM 849 C CA . GLU A 1 113 ? -11.706 1.956 5.198 1.00 95.56 113 GLU A CA 1
ATOM 850 C C . GLU A 1 113 ? -11.960 2.833 6.430 1.00 95.56 113 GLU A C 1
ATOM 852 O O . GLU A 1 113 ? -11.257 2.707 7.434 1.00 95.56 113 GLU A O 1
ATOM 857 N N . ALA A 1 114 ? -13.012 3.656 6.409 1.00 95.50 114 ALA A N 1
ATOM 858 C CA . ALA A 1 114 ? -13.392 4.502 7.535 1.00 95.50 114 ALA A CA 1
ATOM 859 C C . ALA A 1 114 ? -13.761 3.686 8.785 1.00 95.50 114 ALA A C 1
ATOM 861 O O . ALA A 1 114 ? -13.365 4.055 9.890 1.00 95.50 114 ALA A O 1
ATOM 862 N N . THR A 1 115 ? -14.466 2.556 8.641 1.00 96.75 115 THR A N 1
ATOM 863 C CA . THR A 1 115 ? -14.796 1.683 9.783 1.00 96.75 115 THR A CA 1
ATOM 864 C C . THR A 1 115 ? -13.554 1.021 10.379 1.00 96.75 115 THR A C 1
ATOM 866 O O . THR A 1 115 ? -13.423 0.962 11.601 1.00 96.75 115 THR A O 1
ATOM 869 N N . LEU A 1 116 ? -12.603 0.591 9.543 1.00 97.12 116 LEU A N 1
ATOM 870 C CA . LEU A 1 116 ? -11.331 0.021 9.995 1.00 97.12 116 LEU A CA 1
ATOM 871 C C . LEU A 1 116 ? -10.466 1.071 10.702 1.00 97.12 116 LEU A C 1
ATOM 873 O O . LEU A 1 116 ? -9.917 0.797 11.770 1.00 97.12 116 LEU A O 1
ATOM 877 N N . LEU A 1 117 ? -10.396 2.288 10.156 1.00 93.06 117 LEU A N 1
ATOM 878 C CA . LEU A 1 117 ? -9.733 3.423 10.801 1.00 93.06 117 LEU A CA 1
ATOM 879 C C . LEU A 1 117 ? -10.426 3.816 12.111 1.00 93.06 117 LEU A C 1
ATOM 881 O O . LEU A 1 117 ? -9.750 4.124 13.089 1.00 93.06 117 LEU A O 1
ATOM 885 N N . GLY A 1 118 ? -11.756 3.740 12.169 1.00 94.62 118 GLY A N 1
ATOM 886 C CA . GLY A 1 118 ? -12.534 3.953 13.387 1.00 94.62 118 GLY A CA 1
ATOM 887 C C . GLY A 1 118 ? -12.219 2.919 14.470 1.00 94.62 118 GLY A C 1
ATOM 888 O O . GLY A 1 118 ? -11.952 3.285 15.615 1.00 94.62 118 GLY A O 1
ATOM 889 N N . LEU A 1 119 ? -12.166 1.630 14.116 1.00 96.81 119 LEU A N 1
ATOM 890 C CA . LEU A 1 119 ? -11.753 0.562 15.034 1.00 96.81 119 LEU A CA 1
ATOM 891 C C . LEU A 1 119 ? -10.310 0.758 15.517 1.00 96.81 119 LEU A C 1
ATOM 893 O O . LEU A 1 119 ? -10.024 0.595 16.707 1.00 96.81 119 LEU A O 1
ATOM 897 N N . LEU A 1 120 ? -9.400 1.163 14.628 1.00 94.50 120 LEU A N 1
ATOM 898 C CA . LEU A 1 120 ? -8.033 1.529 15.000 1.00 94.50 120 LEU A CA 1
ATOM 899 C C . LEU A 1 120 ? -8.004 2.717 15.968 1.00 94.50 120 LEU A C 1
ATOM 901 O O . LEU A 1 120 ? -7.295 2.668 16.969 1.00 94.50 120 LEU A O 1
ATOM 905 N N . ALA A 1 121 ? -8.802 3.756 15.730 1.00 91.19 121 ALA A N 1
ATOM 906 C CA . ALA A 1 121 ? -8.874 4.912 16.616 1.00 91.19 121 ALA A CA 1
ATOM 907 C C . ALA A 1 121 ? -9.363 4.516 18.019 1.00 91.19 121 ALA A C 1
ATOM 909 O O . ALA A 1 121 ? -8.708 4.835 19.012 1.00 91.19 121 ALA A O 1
ATOM 910 N N . VAL A 1 122 ? -10.458 3.755 18.118 1.00 94.38 122 VAL A N 1
ATOM 911 C CA . VAL A 1 122 ? -11.000 3.288 19.408 1.00 94.38 122 VAL A CA 1
ATOM 912 C C . VAL A 1 122 ? -9.994 2.401 20.148 1.00 94.38 122 VAL A C 1
ATOM 914 O O . VAL A 1 122 ? -9.770 2.579 21.348 1.00 94.38 122 VAL A O 1
ATOM 917 N N . THR A 1 123 ? -9.344 1.469 19.446 1.00 94.88 123 THR A N 1
ATOM 918 C CA . THR A 1 123 ? -8.338 0.582 20.057 1.00 94.88 123 THR A CA 1
ATOM 919 C C . THR A 1 123 ? -7.096 1.347 20.517 1.00 94.88 123 THR A C 1
ATOM 921 O O . THR A 1 123 ? -6.590 1.069 21.606 1.00 94.88 123 THR A O 1
ATOM 924 N N . LEU A 1 124 ? -6.641 2.356 19.765 1.00 90.81 124 LEU A N 1
ATOM 925 C CA . LEU A 1 124 ? -5.541 3.242 20.160 1.00 90.81 124 LEU A CA 1
ATOM 926 C C . LEU A 1 124 ? -5.895 4.109 21.370 1.00 90.81 124 LEU A C 1
ATOM 928 O O . LEU A 1 124 ? -5.062 4.262 22.266 1.00 90.81 124 LEU A O 1
ATOM 932 N N . VAL A 1 125 ? -7.118 4.638 21.446 1.00 90.25 125 VAL A N 1
ATOM 933 C CA . VAL A 1 125 ? -7.595 5.387 22.621 1.00 90.25 125 VAL A CA 1
ATOM 934 C C . VAL A 1 125 ? -7.611 4.483 23.852 1.00 90.25 125 VAL A C 1
ATOM 936 O O . VAL A 1 125 ? -7.048 4.846 24.887 1.00 90.25 125 VAL A O 1
ATOM 939 N N . PHE A 1 126 ? -8.163 3.272 23.740 1.00 92.12 126 PHE A N 1
ATOM 940 C CA . PHE A 1 126 ? -8.163 2.309 24.843 1.00 92.12 126 PHE A CA 1
ATOM 941 C C . PHE A 1 126 ? -6.740 1.920 25.272 1.00 92.12 126 PHE A C 1
ATOM 943 O O . PHE A 1 126 ? -6.426 1.894 26.466 1.00 92.12 126 PHE A O 1
ATOM 950 N N . ALA A 1 127 ? -5.846 1.667 24.313 1.00 90.44 127 ALA A N 1
ATOM 951 C CA . ALA A 1 127 ? -4.440 1.382 24.586 1.00 90.44 127 ALA A CA 1
ATOM 952 C C . ALA A 1 127 ? -3.739 2.561 25.282 1.00 90.44 127 ALA A C 1
ATOM 954 O O . ALA A 1 127 ? -2.983 2.349 26.230 1.00 90.44 127 ALA A O 1
ATOM 955 N N . SER A 1 128 ? -4.042 3.793 24.867 1.00 86.69 128 SER A N 1
ATOM 956 C CA . SER A 1 128 ? -3.528 5.027 25.471 1.00 86.69 128 SER A CA 1
ATOM 957 C C . SER A 1 128 ? -3.997 5.176 26.919 1.00 86.69 128 SER A C 1
ATOM 959 O O . SER A 1 128 ? -3.180 5.367 27.817 1.00 86.69 128 SER A O 1
ATOM 961 N N . MET A 1 129 ? -5.294 4.983 27.183 1.00 86.75 129 MET A N 1
ATOM 962 C CA . MET A 1 129 ? -5.843 4.976 28.544 1.00 86.75 129 MET A CA 1
ATOM 963 C C . MET A 1 129 ? -5.178 3.909 29.420 1.00 86.75 129 MET A C 1
ATOM 965 O O . MET A 1 129 ? -4.765 4.187 30.547 1.00 86.75 129 MET A O 1
ATOM 969 N N . ARG A 1 130 ? -5.021 2.689 28.893 1.00 86.81 130 ARG A N 1
ATOM 970 C CA . ARG A 1 130 ? -4.348 1.589 29.595 1.00 86.81 130 ARG A CA 1
ATOM 971 C C . ARG A 1 130 ? -2.883 1.915 29.896 1.00 86.81 130 ARG A C 1
ATOM 973 O O . ARG A 1 130 ? -2.389 1.551 30.965 1.00 86.81 130 ARG A O 1
ATOM 980 N N . LEU A 1 131 ? -2.187 2.589 28.980 1.00 86.06 131 LEU A N 1
ATOM 981 C CA . LEU A 1 131 ? -0.810 3.037 29.173 1.00 86.06 131 LEU A CA 1
ATOM 982 C C . LEU A 1 131 ? -0.717 4.046 30.328 1.00 86.06 131 LEU A C 1
ATOM 984 O O . LEU A 1 131 ? 0.140 3.878 31.196 1.00 86.06 131 LEU A O 1
ATOM 988 N N . PHE A 1 132 ? -1.632 5.018 30.397 1.00 82.12 132 PHE A N 1
ATOM 989 C CA . PHE A 1 132 ? -1.674 6.018 31.473 1.00 82.12 132 PHE A CA 1
ATOM 990 C C . PHE A 1 132 ? -1.977 5.430 32.846 1.00 82.12 132 PHE A C 1
ATOM 992 O O . PHE A 1 132 ? -1.372 5.832 33.837 1.00 82.12 132 PHE A O 1
ATOM 999 N N . GLN A 1 133 ? -2.868 4.440 32.918 1.00 82.75 133 GLN A N 1
ATOM 1000 C CA . GLN A 1 133 ? -3.167 3.771 34.185 1.00 82.75 133 GLN A CA 1
ATOM 1001 C C . GLN A 1 133 ? -1.949 3.022 34.750 1.00 82.75 133 GLN A C 1
ATOM 1003 O O . GLN A 1 133 ? -1.813 2.896 35.965 1.00 82.75 133 GLN A O 1
ATOM 1008 N N . ARG A 1 134 ? -1.051 2.529 33.885 1.00 81.19 134 ARG A N 1
ATOM 1009 C CA . ARG A 1 134 ? 0.102 1.701 34.282 1.00 81.19 134 ARG A CA 1
ATOM 1010 C C . ARG A 1 134 ? 1.422 2.466 34.399 1.00 81.19 134 ARG A C 1
ATOM 1012 O O . ARG A 1 134 ? 2.316 2.008 35.104 1.00 81.19 134 ARG A O 1
ATOM 1019 N N . ARG A 1 135 ? 1.586 3.596 33.706 1.00 74.31 135 ARG A N 1
ATOM 1020 C CA . ARG A 1 135 ? 2.834 4.379 33.669 1.00 74.31 135 ARG A CA 1
ATOM 1021 C C . ARG A 1 135 ? 2.562 5.802 34.166 1.00 74.31 135 ARG A C 1
ATOM 1023 O O . ARG A 1 135 ? 1.898 6.566 33.480 1.00 74.31 135 ARG A O 1
ATOM 1030 N N . LYS A 1 136 ? 3.140 6.186 35.311 1.00 77.00 136 LYS A N 1
ATOM 1031 C CA . LYS A 1 136 ? 3.049 7.551 35.883 1.00 77.00 136 LYS A CA 1
ATOM 1032 C C . LYS A 1 136 ? 4.339 8.379 35.726 1.00 77.00 136 LYS A C 1
ATOM 1034 O O . LYS A 1 136 ? 4.661 9.198 36.574 1.00 77.00 136 LYS A O 1
ATOM 1039 N N . GLY A 1 137 ? 5.111 8.137 34.667 1.00 84.19 137 GLY A N 1
ATOM 1040 C CA . GLY A 1 137 ? 6.377 8.842 34.414 1.00 84.19 137 GLY A CA 1
ATOM 1041 C C . GLY A 1 137 ? 6.230 10.063 33.501 1.00 84.19 137 GLY A C 1
ATOM 1042 O O . GLY A 1 137 ? 5.200 10.245 32.857 1.00 84.19 137 GLY A O 1
ATOM 1043 N N . VAL A 1 138 ? 7.308 10.841 33.362 1.00 87.06 138 VAL A N 1
ATOM 1044 C CA . VAL A 1 138 ? 7.402 12.002 32.448 1.00 87.06 138 VAL A CA 1
ATOM 1045 C C . VAL A 1 138 ? 6.955 11.650 31.024 1.00 87.06 138 VAL A C 1
ATOM 1047 O O . VAL A 1 138 ? 6.211 12.402 30.405 1.00 87.06 138 VAL A O 1
ATOM 1050 N N . MET A 1 139 ? 7.314 10.458 30.536 1.00 84.88 139 MET A N 1
ATOM 1051 C CA . MET A 1 139 ? 6.917 9.977 29.205 1.00 84.88 139 MET A CA 1
ATOM 1052 C C . MET A 1 139 ? 5.399 9.876 29.016 1.00 84.88 139 MET A C 1
ATOM 1054 O O . MET A 1 139 ? 4.901 10.121 27.922 1.00 84.88 139 MET A O 1
ATOM 1058 N N . ALA A 1 140 ? 4.656 9.532 30.071 1.00 85.69 140 ALA A N 1
ATOM 1059 C CA . ALA A 1 140 ? 3.201 9.496 30.018 1.00 85.69 140 ALA A CA 1
ATOM 1060 C C . ALA A 1 140 ? 2.634 10.918 29.900 1.00 85.69 140 ALA A C 1
ATOM 1062 O O . ALA A 1 140 ? 1.788 11.165 29.052 1.00 85.69 140 ALA A O 1
ATOM 1063 N N . ILE A 1 141 ? 3.153 11.874 30.673 1.00 86.88 141 ILE A N 1
ATOM 1064 C CA . ILE A 1 141 ? 2.728 13.281 30.595 1.00 86.88 141 ILE A CA 1
ATOM 1065 C C . ILE A 1 141 ? 2.974 13.841 29.190 1.00 86.88 141 ILE A C 1
ATOM 1067 O O . ILE A 1 141 ? 2.056 14.392 28.586 1.00 86.88 141 ILE A O 1
ATOM 1071 N N . VAL A 1 142 ? 4.179 13.641 28.645 1.00 89.12 142 VAL A N 1
ATOM 1072 C CA . VAL A 1 142 ? 4.526 14.080 27.282 1.00 89.12 142 VAL A CA 1
ATOM 1073 C C . VAL A 1 142 ? 3.561 13.476 26.262 1.00 89.12 142 VAL A C 1
ATOM 1075 O O . VAL A 1 142 ? 3.043 14.199 25.416 1.00 89.12 142 VAL A O 1
ATOM 1078 N N . PHE A 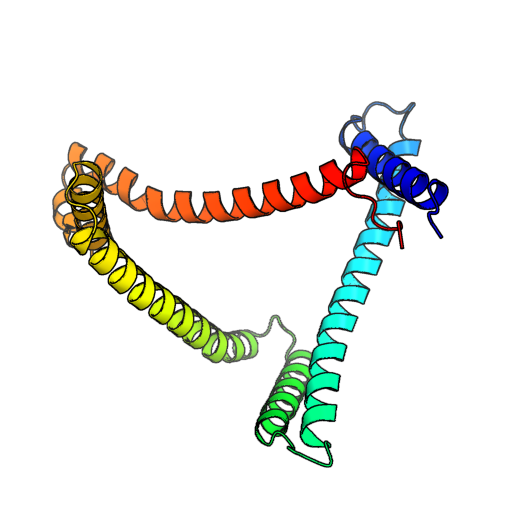1 143 ? 3.249 12.183 26.382 1.00 86.94 143 PHE A N 1
ATOM 1079 C CA . PHE A 1 143 ? 2.302 11.522 25.489 1.00 86.94 143 PHE A CA 1
ATOM 1080 C C . PHE A 1 143 ? 0.880 12.103 25.589 1.00 86.94 143 PHE A C 1
ATOM 1082 O O . PHE A 1 143 ? 0.299 12.391 24.546 1.00 86.94 143 PHE A O 1
ATOM 1089 N N . VAL A 1 144 ? 0.333 12.350 26.793 1.00 86.44 144 VAL A N 1
ATOM 1090 C CA . VAL A 1 144 ? -0.988 13.012 26.942 1.00 86.44 144 VAL A CA 1
ATOM 1091 C C . VAL A 1 144 ? -0.977 14.364 26.243 1.00 86.44 144 VAL A C 1
ATOM 1093 O O . VAL A 1 144 ? -1.865 14.648 25.445 1.00 86.44 144 VAL A O 1
ATOM 1096 N N . VAL A 1 145 ? 0.026 15.193 26.544 1.00 89.75 145 VAL A N 1
ATOM 1097 C CA . VAL A 1 145 ? 0.118 16.554 26.009 1.00 89.75 145 VAL A CA 1
ATOM 1098 C C . VAL A 1 145 ? 0.194 16.515 24.488 1.00 89.75 145 VAL A C 1
ATOM 1100 O O . VAL A 1 145 ? -0.536 17.252 23.834 1.00 89.75 145 VAL A O 1
ATOM 1103 N N . SER A 1 146 ? 1.001 15.616 23.914 1.00 88.38 146 SER A N 1
ATOM 1104 C CA . SER A 1 146 ? 1.066 15.427 22.462 1.00 88.38 146 SER A CA 1
ATOM 1105 C C . SER A 1 146 ? -0.272 14.977 21.877 1.00 88.38 146 SER A C 1
ATOM 1107 O O . SER A 1 146 ? -0.722 15.562 20.898 1.00 88.38 146 SER A O 1
ATOM 1109 N N . VAL A 1 147 ? -0.935 13.979 22.470 1.00 87.19 147 VAL A N 1
ATOM 1110 C CA . VAL A 1 147 ? -2.233 13.484 21.982 1.00 87.19 147 VAL A CA 1
ATOM 1111 C C . VAL A 1 147 ? -3.276 14.596 21.997 1.00 87.19 147 VAL A C 1
ATOM 1113 O O . VAL A 1 147 ? -3.916 14.840 20.979 1.00 87.19 147 VAL A O 1
ATOM 1116 N N . VAL A 1 148 ? -3.421 15.304 23.119 1.00 88.00 148 VAL A N 1
ATOM 1117 C CA . VAL A 1 148 ? -4.372 16.416 23.240 1.00 88.00 148 VAL A CA 1
ATOM 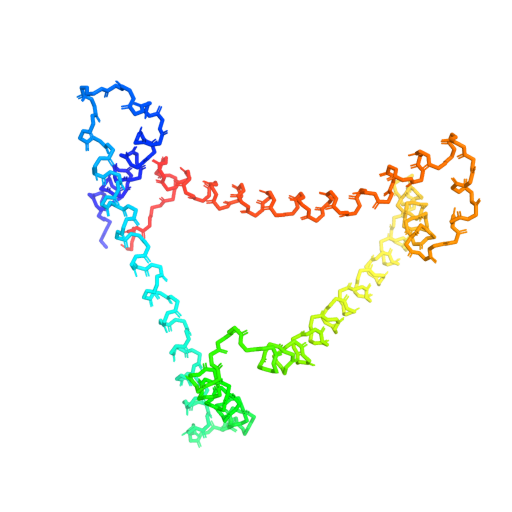1118 C C . VAL A 1 148 ? -4.039 17.513 22.233 1.00 88.00 148 VAL A C 1
ATOM 1120 O O . VAL A 1 148 ? -4.923 17.962 21.514 1.00 88.00 148 VAL A O 1
ATOM 1123 N N . PHE A 1 149 ? -2.769 17.899 22.116 1.00 89.19 149 PHE A N 1
ATOM 1124 C CA . PHE A 1 149 ? -2.333 18.916 21.163 1.00 89.19 149 PHE A CA 1
ATOM 1125 C C . PHE A 1 149 ? -2.666 18.545 19.710 1.00 89.19 149 PHE A C 1
ATOM 1127 O O . PHE A 1 149 ? -3.262 19.348 18.995 1.00 89.19 149 PHE A O 1
ATOM 1134 N N . PHE A 1 150 ? -2.360 17.318 19.277 1.00 88.31 150 PHE A N 1
ATOM 1135 C CA . PHE A 1 150 ? -2.671 16.864 17.918 1.00 88.31 150 PHE A CA 1
ATOM 1136 C C . PHE A 1 150 ? -4.173 16.682 17.671 1.00 88.31 150 PHE A C 1
ATOM 1138 O O . PHE A 1 150 ? -4.628 16.928 16.556 1.00 88.31 150 PHE A O 1
ATOM 1145 N N . LEU A 1 151 ? -4.958 16.310 18.688 1.00 87.25 151 LEU A N 1
ATOM 1146 C CA . LEU A 1 151 ? -6.420 16.282 18.586 1.00 87.25 151 LEU A CA 1
ATOM 1147 C C . LEU A 1 151 ? -6.998 17.689 18.397 1.00 87.25 151 LEU A C 1
ATOM 1149 O O . LEU A 1 151 ? -7.864 17.879 17.548 1.00 87.25 151 LEU A O 1
ATOM 1153 N N . LEU A 1 152 ? -6.498 18.682 19.140 1.00 87.75 152 LEU A N 1
ATOM 1154 C CA . LEU A 1 152 ? -6.920 20.080 18.998 1.00 87.75 152 LEU A CA 1
ATOM 1155 C C . LEU A 1 152 ? -6.534 20.659 17.631 1.00 87.75 152 LEU A C 1
ATOM 1157 O O . LEU A 1 152 ? -7.338 21.368 17.023 1.00 87.75 152 LEU A O 1
ATOM 1161 N N . LEU A 1 153 ? -5.332 20.333 17.139 1.00 87.19 153 LEU A N 1
ATOM 1162 C CA . LEU A 1 153 ? -4.889 20.684 15.788 1.00 87.19 153 LEU A CA 1
ATOM 1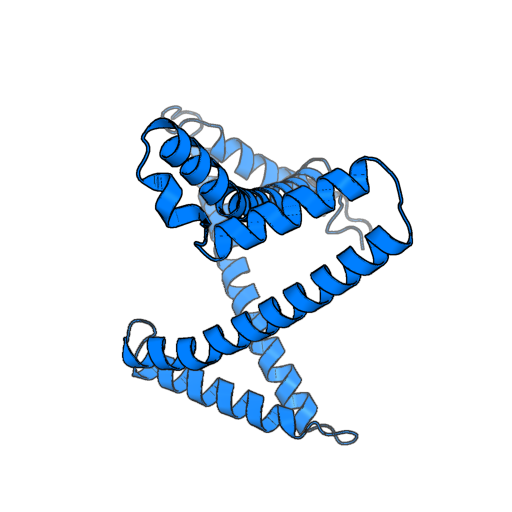163 C C . LEU A 1 153 ? -5.804 20.065 14.727 1.00 87.19 153 LEU A C 1
ATOM 1165 O O . LEU A 1 153 ? -6.335 20.781 13.885 1.00 87.19 153 LEU A O 1
ATOM 1169 N N . GLY A 1 154 ? -6.034 18.750 14.793 1.00 84.88 154 GLY A N 1
ATOM 1170 C CA . GLY A 1 154 ? -6.876 18.036 13.831 1.00 84.88 154 GLY A CA 1
ATOM 1171 C C . GLY A 1 154 ? -8.343 18.479 13.847 1.00 84.88 154 GLY A C 1
ATOM 1172 O O . GLY A 1 154 ? -8.997 18.448 12.810 1.00 84.88 154 GLY A O 1
ATOM 1173 N N . ALA A 1 155 ? -8.852 18.936 14.995 1.00 84.94 155 ALA A N 1
ATOM 1174 C CA . ALA A 1 155 ? -10.203 19.481 15.135 1.00 84.94 155 ALA A CA 1
ATOM 1175 C C . ALA A 1 155 ? -10.358 20.915 14.586 1.00 84.94 155 ALA A C 1
ATOM 1177 O O . ALA A 1 155 ? -11.464 21.450 14.594 1.00 84.94 155 ALA A O 1
ATOM 1178 N N . GLY A 1 156 ? -9.272 21.565 14.148 1.00 84.25 156 GLY A N 1
ATOM 1179 C CA . GLY A 1 156 ? -9.306 22.933 13.619 1.00 84.25 156 GLY A CA 1
ATOM 1180 C C . GLY A 1 156 ? -9.515 24.022 14.678 1.00 84.25 156 GLY A C 1
ATOM 1181 O O . GLY A 1 156 ? -9.699 25.188 14.338 1.00 84.25 156 GLY A O 1
ATOM 1182 N N . LEU A 1 157 ? -9.444 23.693 15.972 1.00 82.25 157 LEU A N 1
ATOM 1183 C CA . LEU A 1 157 ? -9.675 24.652 17.065 1.00 82.25 157 LEU A CA 1
ATOM 1184 C C . LEU A 1 157 ? -8.585 25.732 17.163 1.00 82.25 157 LEU A C 1
ATOM 1186 O O . LEU A 1 157 ? -8.796 26.782 17.764 1.00 82.25 157 LEU A O 1
ATOM 1190 N N . LEU A 1 158 ? -7.424 25.485 16.552 1.00 79.88 158 LEU A N 1
ATOM 1191 C CA . LEU A 1 158 ? -6.287 26.405 16.504 1.00 79.88 158 LEU A CA 1
ATOM 1192 C C . LEU A 1 158 ? -6.265 27.269 15.229 1.00 79.88 158 LEU A C 1
ATOM 1194 O O . LEU A 1 158 ? -5.378 28.105 15.074 1.00 79.88 158 LEU A O 1
ATOM 1198 N N . MET A 1 159 ? -7.258 27.122 14.343 1.00 76.94 159 MET A N 1
ATOM 1199 C CA . MET A 1 159 ? -7.370 27.881 13.092 1.00 76.94 159 MET A CA 1
ATOM 1200 C C . MET A 1 159 ? -7.401 29.412 13.292 1.00 76.94 159 MET A C 1
ATOM 1202 O O . MET A 1 159 ? -6.731 30.110 12.532 1.00 76.94 159 MET A O 1
ATOM 1206 N N . PRO A 1 160 ? -8.054 29.983 14.330 1.00 79.44 160 PRO A N 1
ATOM 1207 C CA . PRO A 1 160 ? -8.000 31.429 14.574 1.00 79.44 160 PRO A CA 1
ATOM 1208 C C . PRO A 1 160 ? -6.585 31.952 14.873 1.00 79.44 160 PRO A C 1
ATOM 1210 O O . PRO A 1 160 ? -6.258 33.085 14.529 1.00 79.44 160 PRO A O 1
ATOM 1213 N N . LEU A 1 161 ? -5.715 31.128 15.472 1.00 75.44 161 LEU A N 1
ATOM 1214 C CA . LEU A 1 161 ? -4.337 31.512 15.804 1.00 75.44 161 LEU A CA 1
ATOM 1215 C C . LEU A 1 161 ? -3.424 31.543 14.565 1.00 75.44 161 LEU A C 1
ATOM 1217 O O . LEU A 1 161 ? -2.359 32.168 14.608 1.00 75.44 161 LEU A O 1
ATOM 1221 N N . GLN A 1 162 ? -3.846 30.936 13.448 1.00 71.31 162 GLN A N 1
ATOM 1222 C CA . GLN A 1 162 ? -3.099 30.944 12.185 1.00 71.31 162 GLN A CA 1
ATOM 1223 C C . GLN A 1 162 ? -3.037 32.326 11.520 1.00 71.31 162 GLN A C 1
ATOM 1225 O O . GLN A 1 162 ? -2.192 32.551 10.659 1.00 71.31 162 GLN A O 1
ATOM 1230 N N . GLN A 1 163 ? -3.895 33.266 11.929 1.00 75.50 163 GLN A N 1
ATOM 1231 C CA . GLN A 1 163 ? -3.917 34.630 11.387 1.00 75.50 163 GLN A CA 1
ATOM 1232 C C . GLN A 1 163 ? -2.686 35.457 11.790 1.00 75.50 163 GLN A C 1
ATOM 1234 O O . GLN A 1 163 ? -2.407 36.492 11.189 1.00 75.50 163 GLN A O 1
ATOM 1239 N N . THR A 1 164 ? -1.925 35.007 12.792 1.00 81.19 164 THR A N 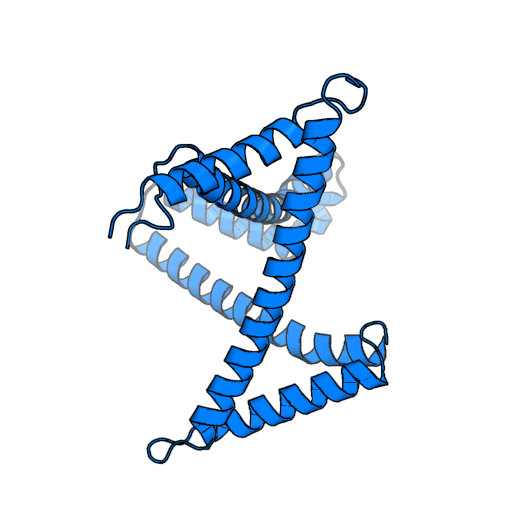1
ATOM 1240 C CA . THR A 1 164 ? -0.667 35.649 13.183 1.00 81.19 164 THR A CA 1
ATOM 1241 C C . THR A 1 164 ? 0.514 35.012 12.430 1.00 81.19 164 THR A C 1
ATOM 1243 O O . THR A 1 164 ? 0.645 33.787 12.444 1.00 81.19 164 THR A O 1
ATOM 1246 N N . PRO A 1 165 ? 1.419 35.792 11.801 1.00 77.81 165 PRO A N 1
ATOM 1247 C CA . PRO A 1 165 ? 2.481 35.243 10.946 1.00 77.81 165 PRO A CA 1
ATOM 1248 C C . PRO A 1 165 ? 3.407 34.238 11.649 1.00 77.81 165 PRO A C 1
ATOM 1250 O O . PRO A 1 165 ? 3.828 33.252 11.048 1.00 77.81 165 PRO A O 1
ATOM 1253 N N . LEU A 1 166 ? 3.704 34.467 12.935 1.00 81.06 166 LEU A N 1
ATOM 1254 C CA . LEU A 1 166 ? 4.584 33.599 13.721 1.00 81.06 166 LEU A CA 1
ATOM 1255 C C . LEU A 1 166 ? 3.888 32.303 14.166 1.00 81.06 166 LEU A C 1
ATOM 1257 O O . LEU A 1 166 ? 4.448 31.224 13.972 1.00 81.06 166 LEU A O 1
ATOM 1261 N N . LEU A 1 167 ? 2.673 32.370 14.731 1.00 81.69 167 LEU A N 1
ATOM 1262 C CA . LEU A 1 167 ? 1.984 31.152 15.177 1.00 81.69 167 LEU A CA 1
ATOM 1263 C C . LEU A 1 167 ? 1.412 30.348 14.006 1.00 81.69 167 LEU A C 1
ATOM 1265 O O . LEU A 1 167 ? 1.413 29.122 14.078 1.00 81.69 167 LEU A O 1
ATOM 1269 N N . GLY A 1 168 ? 1.004 30.993 12.909 1.00 82.62 168 GLY A N 1
ATOM 1270 C CA . GLY A 1 168 ? 0.557 30.305 11.696 1.00 82.62 168 GLY A CA 1
ATOM 1271 C C . GLY A 1 168 ? 1.646 29.432 11.074 1.00 82.62 168 GLY A C 1
ATOM 1272 O O . GLY A 1 168 ? 1.377 28.288 10.709 1.00 82.62 168 GLY A O 1
ATOM 1273 N N . GLY A 1 169 ? 2.896 29.912 11.039 1.00 84.38 169 GLY A N 1
ATOM 1274 C CA . GLY A 1 169 ? 4.036 29.112 10.580 1.00 84.38 169 GLY A CA 1
ATOM 1275 C C . GLY A 1 169 ? 4.292 27.877 11.452 1.00 84.38 169 GLY A C 1
ATOM 1276 O O . GLY A 1 169 ? 4.520 26.785 10.929 1.00 84.38 169 GLY A O 1
ATOM 1277 N N . LEU A 1 170 ? 4.201 28.029 12.778 1.00 86.00 170 LEU A N 1
ATOM 1278 C CA . LEU A 1 170 ? 4.373 26.921 13.723 1.00 86.00 170 LEU A CA 1
ATOM 1279 C C . LEU A 1 170 ? 3.232 25.902 13.626 1.00 86.00 170 LEU A C 1
ATOM 1281 O O . LEU A 1 170 ? 3.492 24.709 13.497 1.00 86.00 170 LEU A O 1
ATOM 1285 N N . ILE A 1 171 ? 1.976 26.352 13.633 1.00 85.12 171 ILE A N 1
ATOM 1286 C CA . ILE A 1 171 ? 0.799 25.481 13.498 1.00 85.12 171 ILE A CA 1
ATOM 1287 C C . ILE A 1 171 ? 0.862 24.713 12.172 1.00 85.12 171 ILE A C 1
ATOM 1289 O O . ILE A 1 171 ? 0.745 23.488 12.171 1.00 85.12 171 ILE A O 1
ATOM 1293 N N . GLY A 1 172 ? 1.166 25.400 11.065 1.00 84.75 172 GLY A N 1
ATOM 1294 C CA . GLY A 1 172 ? 1.310 24.773 9.752 1.00 84.75 172 GLY A CA 1
ATOM 1295 C C . GLY A 1 172 ? 2.457 23.759 9.672 1.00 84.75 172 GLY A C 1
ATOM 1296 O O . GLY A 1 172 ? 2.376 22.799 8.904 1.00 84.75 172 GLY A O 1
ATOM 1297 N N . PHE A 1 173 ? 3.519 23.917 10.470 1.00 87.06 173 PHE A N 1
ATOM 1298 C CA . PHE A 1 173 ? 4.552 22.888 10.618 1.00 87.06 173 PHE A CA 1
ATOM 1299 C C . PHE A 1 173 ? 4.000 21.639 11.321 1.00 87.06 173 PHE A C 1
ATOM 1301 O O . PHE A 1 173 ? 4.177 20.527 10.817 1.00 87.06 173 PHE A O 1
ATOM 1308 N N . PHE A 1 174 ? 3.293 21.806 12.445 1.00 88.94 174 PHE A N 1
ATOM 1309 C CA . PHE A 1 174 ? 2.735 20.675 13.192 1.00 88.94 174 PHE A CA 1
ATOM 1310 C C . PHE A 1 174 ? 1.617 19.946 12.433 1.00 88.94 174 PHE A C 1
ATOM 1312 O O . PHE A 1 174 ? 1.552 18.720 12.493 1.00 88.94 174 PHE A O 1
ATOM 1319 N N . GLU A 1 175 ? 0.796 20.647 11.651 1.00 87.25 175 GLU A N 1
ATOM 1320 C CA . GLU A 1 175 ? -0.236 20.038 10.793 1.00 87.25 175 GLU A CA 1
ATOM 1321 C C . GLU A 1 175 ? 0.342 19.102 9.723 1.00 87.25 175 GLU A C 1
ATOM 1323 O O . GLU A 1 175 ? -0.298 18.133 9.313 1.00 87.25 175 GLU A O 1
ATOM 1328 N N . ARG A 1 176 ? 1.583 19.343 9.286 1.00 88.44 176 ARG A N 1
ATOM 1329 C CA . ARG A 1 176 ? 2.261 18.494 8.297 1.00 88.44 176 ARG A CA 1
ATOM 1330 C C . ARG A 1 176 ? 2.884 17.241 8.913 1.00 88.44 176 ARG A C 1
ATOM 1332 O O . ARG A 1 176 ? 3.156 16.294 8.174 1.00 88.44 176 ARG A O 1
ATOM 1339 N N . LEU A 1 177 ? 3.101 17.197 10.233 1.00 89.44 177 LEU A N 1
ATOM 1340 C CA . LEU A 1 177 ? 3.750 16.062 10.905 1.00 89.44 177 LEU A CA 1
ATOM 1341 C C . LEU A 1 177 ? 2.982 14.737 10.751 1.00 89.44 177 LEU A C 1
ATOM 1343 O O . LEU A 1 177 ? 3.631 13.750 10.413 1.00 89.44 177 LEU A O 1
ATOM 1347 N N . PRO A 1 178 ? 1.646 14.657 10.921 1.00 87.12 178 PRO A N 1
ATOM 1348 C CA . PRO A 1 178 ? 0.907 13.412 10.694 1.00 87.12 178 PRO A CA 1
ATOM 1349 C C . PRO A 1 178 ? 1.040 12.892 9.258 1.00 87.12 178 PRO A C 1
ATOM 1351 O O . PRO A 1 178 ? 1.252 11.699 9.043 1.00 87.12 178 PRO A O 1
ATOM 1354 N N . ILE A 1 179 ? 1.000 13.794 8.271 1.00 87.88 179 ILE A N 1
ATOM 1355 C CA . ILE A 1 179 ? 1.183 13.453 6.853 1.00 87.88 179 ILE A CA 1
ATOM 1356 C C . ILE A 1 179 ? 2.611 12.941 6.614 1.00 87.88 179 ILE A C 1
ATOM 1358 O O . ILE A 1 179 ? 2.811 11.941 5.920 1.00 87.88 179 ILE A O 1
ATOM 1362 N N . ALA A 1 180 ? 3.611 13.589 7.218 1.00 90.38 180 ALA A N 1
ATOM 1363 C CA . ALA A 1 180 ? 4.995 13.126 7.190 1.00 90.38 180 ALA A CA 1
ATOM 1364 C C . ALA A 1 180 ? 5.154 11.754 7.869 1.00 90.38 180 ALA A C 1
ATOM 1366 O O . ALA A 1 180 ? 5.880 10.910 7.352 1.00 90.38 180 ALA A O 1
ATOM 1367 N N . GLY A 1 181 ? 4.430 11.493 8.961 1.00 88.00 181 GLY A N 1
ATOM 1368 C CA . GLY A 1 181 ? 4.373 10.193 9.630 1.00 88.00 181 GLY A CA 1
ATOM 1369 C C . GLY A 1 181 ? 3.801 9.096 8.732 1.00 88.00 181 GLY A C 1
ATOM 1370 O O . GLY A 1 181 ? 4.409 8.035 8.602 1.00 88.00 181 GLY A O 1
ATOM 1371 N N . GLY A 1 182 ? 2.696 9.371 8.030 1.00 90.31 182 GLY A N 1
ATOM 1372 C CA . GLY A 1 182 ? 2.125 8.454 7.036 1.00 90.31 182 GLY A CA 1
ATOM 1373 C C . GLY A 1 182 ? 3.106 8.130 5.904 1.00 90.31 182 GLY A C 1
ATOM 1374 O O . GLY A 1 182 ? 3.302 6.967 5.555 1.00 90.31 182 GLY A O 1
ATOM 1375 N N . ARG A 1 183 ? 3.813 9.143 5.388 1.00 92.50 183 ARG A N 1
ATOM 1376 C CA . ARG A 1 183 ? 4.908 8.940 4.421 1.00 92.50 183 ARG A CA 1
ATOM 1377 C C . ARG A 1 183 ? 6.065 8.141 5.020 1.00 92.50 183 ARG A C 1
ATOM 1379 O O . ARG A 1 183 ? 6.630 7.299 4.334 1.00 92.50 183 ARG A O 1
ATOM 1386 N N . GLY A 1 184 ? 6.387 8.360 6.292 1.00 94.69 184 GLY A N 1
ATOM 1387 C CA . GLY A 1 184 ? 7.381 7.587 7.033 1.00 94.69 184 GLY A CA 1
ATOM 1388 C C . GLY A 1 184 ? 7.035 6.100 7.105 1.00 94.69 184 GLY A C 1
ATOM 1389 O O . GLY A 1 184 ? 7.915 5.268 6.902 1.00 94.69 184 GLY A O 1
ATOM 1390 N N . ILE A 1 185 ? 5.759 5.751 7.300 1.00 94.44 185 ILE A N 1
ATOM 1391 C CA . ILE A 1 185 ? 5.286 4.357 7.251 1.00 94.44 185 ILE A CA 1
ATOM 1392 C C . ILE A 1 185 ? 5.497 3.768 5.852 1.00 94.44 185 ILE A C 1
ATOM 1394 O O . ILE A 1 185 ? 6.025 2.666 5.737 1.00 94.44 185 ILE A O 1
ATOM 1398 N N . LEU A 1 186 ? 5.154 4.503 4.788 1.00 95.12 186 LEU A N 1
ATOM 1399 C CA . LEU A 1 186 ? 5.377 4.050 3.408 1.00 95.12 186 LEU A CA 1
ATOM 1400 C C . LEU A 1 186 ? 6.866 3.834 3.104 1.00 95.12 186 LEU A C 1
ATOM 1402 O O . LEU A 1 186 ? 7.233 2.817 2.518 1.00 95.12 186 LEU A O 1
ATOM 1406 N N . ILE A 1 187 ? 7.730 4.750 3.554 1.00 96.06 187 ILE A N 1
ATOM 1407 C CA . ILE A 1 187 ? 9.187 4.596 3.457 1.00 96.06 187 ILE A CA 1
ATOM 1408 C C . ILE A 1 187 ? 9.639 3.368 4.254 1.00 96.06 187 ILE A C 1
ATOM 1410 O O . ILE A 1 187 ? 10.443 2.586 3.761 1.00 9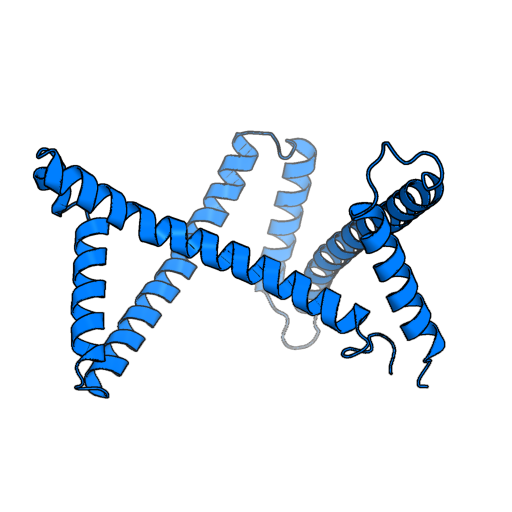6.06 187 ILE A O 1
ATOM 1414 N N . GLY A 1 188 ? 9.100 3.155 5.455 1.00 96.12 188 GLY A N 1
ATOM 1415 C CA . GLY A 1 188 ? 9.391 1.982 6.277 1.00 96.12 188 GLY A CA 1
ATOM 1416 C C . GLY A 1 188 ? 9.001 0.668 5.598 1.00 96.12 188 GLY A C 1
ATOM 1417 O O . GLY A 1 188 ? 9.789 -0.273 5.609 1.00 96.12 188 GLY A O 1
ATOM 1418 N N . ILE A 1 189 ? 7.835 0.611 4.950 1.00 96.06 189 ILE A N 1
ATOM 1419 C CA . ILE A 1 189 ? 7.395 -0.549 4.159 1.00 96.06 189 ILE A CA 1
ATOM 1420 C C . ILE A 1 189 ? 8.349 -0.777 2.980 1.00 96.06 189 ILE A C 1
ATOM 1422 O O . ILE A 1 189 ? 8.792 -1.906 2.759 1.00 96.06 189 ILE A O 1
ATOM 1426 N N . ALA A 1 190 ? 8.726 0.287 2.264 1.00 95.38 190 ALA A N 1
ATOM 1427 C CA . ALA A 1 190 ? 9.674 0.200 1.158 1.00 95.38 190 ALA A CA 1
ATOM 1428 C C . ALA A 1 190 ? 11.044 -0.319 1.631 1.00 95.38 190 ALA A C 1
ATOM 1430 O O . ALA A 1 190 ? 11.547 -1.301 1.087 1.00 95.38 190 ALA A O 1
ATOM 1431 N N . LEU A 1 191 ? 11.610 0.260 2.693 1.00 96.81 191 LEU A N 1
ATOM 1432 C CA . LEU A 1 191 ? 12.872 -0.178 3.298 1.00 96.81 191 LEU A CA 1
ATOM 1433 C C . LEU A 1 191 ? 12.791 -1.609 3.841 1.00 96.81 191 LEU A C 1
ATOM 1435 O O . LEU A 1 191 ? 13.742 -2.369 3.686 1.00 96.81 191 LEU A O 1
ATOM 1439 N N . GLY A 1 192 ? 11.659 -2.004 4.427 1.00 95.88 192 GLY A N 1
ATOM 1440 C CA . GLY A 1 192 ? 11.412 -3.375 4.868 1.00 95.88 192 GLY A CA 1
ATOM 1441 C C . GLY A 1 192 ? 11.468 -4.360 3.703 1.00 95.88 192 GLY A C 1
ATOM 1442 O O . GLY A 1 192 ? 12.175 -5.363 3.780 1.00 95.88 192 GLY A O 1
ATOM 1443 N N . SER A 1 193 ? 10.802 -4.033 2.592 1.00 93.31 193 SER A N 1
ATOM 1444 C CA . SER A 1 193 ? 10.829 -4.858 1.379 1.00 93.31 193 SER A CA 1
ATOM 1445 C C . SER A 1 193 ? 12.233 -4.946 0.758 1.00 93.31 193 SER A C 1
ATOM 1447 O O . SER A 1 193 ? 12.677 -6.033 0.386 1.00 93.31 193 SER A O 1
ATOM 1449 N N . LEU A 1 194 ? 12.979 -3.832 0.740 1.00 93.75 194 LEU A N 1
ATOM 1450 C CA . LEU A 1 194 ? 14.381 -3.797 0.319 1.00 93.75 194 LEU A CA 1
ATOM 1451 C C . LEU A 1 194 ? 15.267 -4.652 1.226 1.00 93.75 194 LEU A C 1
ATOM 1453 O O . LEU A 1 194 ? 16.122 -5.378 0.726 1.00 93.75 194 LEU A O 1
ATOM 1457 N N . MET A 1 195 ? 15.049 -4.616 2.542 1.00 95.19 195 MET A N 1
ATOM 1458 C CA . MET A 1 195 ? 15.809 -5.423 3.495 1.00 95.19 195 MET A CA 1
ATOM 1459 C C . MET A 1 195 ? 15.555 -6.918 3.293 1.00 95.19 195 MET A C 1
ATOM 1461 O O . MET A 1 195 ? 16.500 -7.703 3.344 1.00 95.19 195 MET A O 1
ATOM 1465 N N . THR A 1 196 ? 14.314 -7.327 3.013 1.00 92.69 196 THR A N 1
ATOM 1466 C CA . THR A 1 196 ? 14.005 -8.716 2.639 1.00 92.69 196 THR A CA 1
ATOM 1467 C C . THR A 1 196 ? 14.763 -9.126 1.375 1.00 92.69 196 THR A C 1
ATOM 1469 O O . THR A 1 196 ? 15.388 -10.185 1.356 1.00 92.69 196 THR A O 1
ATOM 1472 N N . GLY A 1 197 ? 14.794 -8.271 0.347 1.00 90.69 197 GLY A N 1
ATOM 1473 C CA . GLY A 1 197 ? 15.599 -8.512 -0.854 1.00 90.69 197 GLY A CA 1
ATOM 1474 C C . GLY A 1 197 ? 17.097 -8.625 -0.549 1.00 90.69 197 GLY A C 1
ATOM 1475 O O . GLY A 1 197 ? 17.751 -9.571 -0.984 1.00 90.69 197 GLY A O 1
ATOM 1476 N N . LEU A 1 198 ? 17.639 -7.709 0.256 1.00 92.06 198 LEU A N 1
ATOM 1477 C CA . LEU A 1 198 ? 19.054 -7.691 0.627 1.00 92.06 198 LEU A CA 1
ATOM 1478 C C . LEU A 1 198 ? 19.459 -8.922 1.445 1.00 92.06 198 LEU A C 1
ATOM 1480 O O . LEU A 1 198 ? 20.533 -9.473 1.224 1.00 92.06 198 LEU A O 1
ATOM 1484 N N . ARG A 1 199 ? 18.606 -9.397 2.358 1.00 91.25 199 ARG A N 1
ATOM 1485 C CA . ARG A 1 199 ? 18.860 -10.638 3.106 1.00 91.25 199 ARG A CA 1
ATOM 1486 C C . ARG A 1 199 ? 18.972 -11.851 2.192 1.00 91.25 199 ARG A C 1
ATOM 1488 O O . ARG A 1 199 ? 19.830 -12.699 2.433 1.00 91.25 199 ARG A O 1
ATOM 1495 N N . ILE A 1 200 ? 18.157 -11.910 1.139 1.00 90.81 200 ILE A N 1
ATOM 1496 C CA . ILE A 1 200 ? 18.263 -12.951 0.111 1.00 90.81 200 ILE A CA 1
ATOM 1497 C C . ILE A 1 200 ? 19.583 -12.794 -0.657 1.00 90.81 200 ILE A C 1
ATOM 1499 O O . ILE A 1 200 ? 20.309 -13.773 -0.802 1.00 90.81 200 ILE A O 1
ATOM 1503 N N . LEU A 1 201 ? 19.940 -11.576 -1.088 1.00 91.44 201 LEU A N 1
ATOM 1504 C CA . LEU A 1 201 ? 21.192 -11.301 -1.817 1.00 91.44 201 LEU A CA 1
ATOM 1505 C C . LEU A 1 201 ? 22.451 -11.648 -1.011 1.00 91.44 201 LEU A C 1
ATOM 1507 O O . LEU A 1 201 ? 23.408 -12.184 -1.560 1.00 91.44 201 LEU A O 1
ATOM 1511 N N . LEU A 1 202 ? 22.450 -11.364 0.291 1.00 90.44 202 LEU A N 1
ATOM 1512 C CA . LEU A 1 202 ? 23.552 -11.691 1.200 1.00 90.44 202 LEU A CA 1
ATOM 1513 C C . LEU A 1 202 ? 23.554 -13.170 1.625 1.00 90.44 202 LEU A C 1
ATOM 1515 O O . LEU A 1 202 ? 24.431 -13.595 2.374 1.00 90.44 202 LEU A O 1
ATOM 1519 N N . GLY A 1 203 ? 22.572 -13.961 1.179 1.00 85.81 203 GLY A N 1
ATOM 1520 C CA . GLY A 1 203 ? 22.442 -15.379 1.513 1.00 85.81 203 GLY A CA 1
ATOM 1521 C C . GLY A 1 203 ? 22.063 -15.660 2.971 1.00 85.81 203 GLY A C 1
ATOM 1522 O O . GLY A 1 203 ? 22.181 -16.808 3.411 1.00 85.81 203 GLY A O 1
ATOM 1523 N N . ALA A 1 204 ? 21.615 -14.636 3.707 1.00 87.81 204 ALA A N 1
ATOM 1524 C CA . ALA A 1 204 ? 21.087 -14.773 5.063 1.00 87.81 204 ALA A CA 1
ATOM 1525 C C . ALA A 1 204 ? 19.757 -15.540 5.047 1.00 87.81 204 ALA A C 1
ATOM 1527 O O . ALA A 1 204 ? 19.571 -16.462 5.840 1.00 87.81 204 ALA A O 1
ATOM 1528 N N . ASP A 1 205 ? 18.893 -15.220 4.079 1.00 86.38 205 ASP A N 1
ATOM 1529 C CA . ASP A 1 205 ? 17.658 -15.953 3.807 1.00 86.38 205 ASP A CA 1
ATOM 1530 C C . ASP A 1 205 ? 17.850 -16.836 2.563 1.00 86.38 205 ASP A C 1
ATOM 1532 O O . ASP A 1 205 ? 18.249 -16.359 1.500 1.00 86.38 205 ASP A O 1
ATOM 1536 N N . ARG A 1 206 ? 17.581 -18.145 2.685 1.00 82.81 206 ARG A N 1
ATOM 1537 C CA . ARG A 1 206 ? 17.748 -19.126 1.596 1.00 82.81 206 ARG A CA 1
ATOM 1538 C C . ARG A 1 206 ? 16.382 -19.578 1.064 1.00 82.81 206 ARG A C 1
ATOM 1540 O O . ARG A 1 206 ? 15.814 -20.524 1.604 1.00 82.81 206 ARG A O 1
ATOM 1547 N N . PRO A 1 207 ? 15.848 -18.960 -0.004 1.00 71.56 207 PRO A N 1
ATOM 1548 C CA . PRO A 1 207 ? 14.471 -19.201 -0.452 1.00 71.56 207 PRO A CA 1
ATOM 1549 C C . PRO A 1 207 ? 14.184 -20.636 -0.931 1.00 71.56 207 PRO A C 1
ATOM 1551 O O . PRO A 1 207 ? 13.031 -21.050 -0.953 1.00 71.56 207 PRO A O 1
ATOM 1554 N N . TYR A 1 208 ? 15.213 -21.413 -1.285 1.00 75.62 208 TYR A N 1
ATOM 1555 C CA . TYR A 1 208 ? 15.069 -22.748 -1.885 1.00 75.62 208 TYR A CA 1
ATOM 1556 C C . TYR A 1 208 ? 15.602 -23.886 -0.998 1.00 75.62 208 TYR A C 1
ATOM 1558 O O . TYR A 1 208 ? 15.934 -24.960 -1.498 1.00 75.62 208 TYR A O 1
ATOM 1566 N N . SER A 1 209 ? 15.738 -23.667 0.315 1.00 64.69 209 SER A N 1
ATOM 1567 C CA . SER A 1 209 ? 16.369 -24.629 1.232 1.00 64.69 209 SER A CA 1
ATOM 1568 C C . SER A 1 209 ? 15.425 -25.671 1.851 1.00 64.69 209 SER A C 1
ATOM 1570 O O . SER A 1 209 ? 15.677 -26.088 2.981 1.00 64.69 209 SER A O 1
ATOM 1572 N N . GLY A 1 210 ? 14.370 -26.081 1.136 1.00 57.12 210 GLY A N 1
ATOM 1573 C CA . GLY A 1 210 ? 13.457 -27.150 1.570 1.00 57.12 210 GLY A CA 1
ATOM 1574 C C . GLY A 1 210 ? 14.145 -28.465 1.947 1.00 57.12 210 GLY A C 1
ATOM 1575 O O . GLY A 1 210 ? 15.161 -28.865 1.314 1.00 57.12 210 GLY A O 1
#

Radius of gyration: 25.77 Å; chains: 1; bounding box: 55×67×60 Å

Sequence (210 aa):
MRSPVMTALAIAAGLIVLLGYLIPPEWTSLAYIQAVRAVFIGWAVVLAGIAAWVGVIHLFLTHLRRMSARREADRYSVLVVLAFLATAVAGMILTPADPGFQQAVLAIQVPVEATLLGLLAVTLVFASMRLFQRRKGVMAIVFVVSVVFFLLLGAGLLMPLQQTPLLGGLIGFFERLPIAGGRGILIGIALGSLMTGLRILLGADRPYSG

pLDDT: mean 89.3, std 7.25, range [50.28, 97.31]